Protein AF-A0A1V9XRR2-F1 (afdb_monomer_lite)

Radius of gyration: 20.04 Å; chains: 1; bounding box: 55×44×59 Å

Secondary structure (DSSP, 8-state):
--HHHHHHHHHTT--TT--BTTTB-HHHHHHHS--TTHHHHHHHHHHTT--TT---B-TTS-B-SPPHHHHHHHH-BGGGTBPPPHHHHHHHHHTT---B-SB-THHHHHHHHHHHTT------STTTGGGGT--------HHHHHHHHHHHHTB-TTB-TTGGGGGTT-HHHHHHHHHH--TT--HHHHHH-SSS-HHHHHHHHHHHHSPPPHHHHHHHHHHHHH-SSTTHHHHHHHT-TTS-HHHHHHHHT--

pLDDT: mean 72.97, std 18.6, range [28.61, 92.62]

Organism: NCBI:txid418985

InterPro domains:
  IPR001496 SOCS box domain [PF07525] (210-252)
  IPR001496 SOCS box domain [PS50225] (199-255)
  IPR001496 SOCS box domain [SM00969] (211-254)
  IPR002110 Ankyrin repeat [PF00023] (25-55)
  IPR002110 Ankyrin repeat [PS50088] (25-57)
  IPR036036 SOCS box-like domain superfamily [SSF158235] (207-253)
  IPR036770 Ankyrin repeat-containing domain superfamily [G3DSA:1.25.40.20] (1-124)
  IPR036770 Ankyrin repeat-containing domain superfamily [SSF48403] (2-100)

Sequence (255 aa):
ANIELIRLLLDWGAEINTGSPIVGSPLHIALSEHADNSKEIVQLLLDNGADPNFITYTDDQKPFLKPPIGEYFLSTDSFRGHVPREDIIRLLLKFGAKIVMTLQFTDLLSEAISEKTLWTNASSVDTWMCFKDSAWSGTHTLQTKLISFDLCRTQDRLGILKTIQNVQEYPEIISLVLECCDHNWSPNVVRRSTVLMPHVREVLLARATSPQTLKHQCRMRIRQLLAGDAHELIRNVDKVDALPNYLRQYLLYEV

Foldseek 3Di:
DDPVVVVVCVVVPNDQQDDDLVQGGPLLVLLLVLDPCSLVSNLVSLVSPRFQQRFDADPVRARRDARSVLSSLQSQAVVVVRADDPSSVLSSVLQPHAQEAFDEPVVVVVVVVVVVVVVVPDPDPCVVVCVVPDDDDDDDDPPVVVVVVVNVQRYDNNHNNLSCLRVQVPVVVLVVSLLRYDLPHDLVRLVPDPSHDPVSSVVVNVSNPDDDDPLSVCLNVVSVVQPPDGNSNLVSLVVPPVDDPVVSCVSSVVD

Structure (mmCIF, N/CA/C/O backbone):
data_AF-A0A1V9XRR2-F1
#
_entry.id   AF-A0A1V9XRR2-F1
#
loop_
_atom_site.group_PDB
_atom_site.id
_atom_site.type_symbol
_atom_site.label_atom_id
_atom_site.label_alt_id
_atom_site.label_comp_id
_atom_site.label_asym_id
_atom_site.label_entity_id
_atom_site.label_seq_id
_atom_site.pdbx_PDB_ins_code
_atom_site.Cartn_x
_atom_site.Cartn_y
_atom_site.Cartn_z
_atom_site.occupancy
_atom_site.B_iso_or_equiv
_atom_site.auth_seq_id
_atom_site.auth_comp_id
_atom_site.auth_asym_id
_atom_site.auth_atom_id
_atom_site.pdbx_PDB_model_num
ATOM 1 N N . ALA A 1 1 ? 12.039 5.239 -16.930 1.00 69.44 1 ALA A N 1
ATOM 2 C CA . ALA A 1 1 ? 11.382 4.060 -17.546 1.00 69.44 1 ALA A CA 1
ATOM 3 C C . ALA A 1 1 ? 10.506 4.384 -18.778 1.00 69.44 1 ALA A C 1
ATOM 5 O O . ALA A 1 1 ? 9.968 5.483 -18.872 1.00 69.44 1 ALA A O 1
ATOM 6 N N . ASN A 1 2 ? 10.363 3.439 -19.726 1.00 83.31 2 ASN A N 1
ATOM 7 C CA . ASN A 1 2 ? 9.563 3.574 -20.962 1.00 83.31 2 ASN A CA 1
ATOM 8 C C . ASN A 1 2 ? 8.206 2.852 -20.822 1.00 83.31 2 ASN A C 1
ATOM 10 O O . ASN A 1 2 ? 8.165 1.627 -20.747 1.00 83.31 2 ASN A O 1
ATOM 14 N N . ILE A 1 3 ? 7.110 3.613 -20.807 1.00 86.69 3 ILE A N 1
ATOM 15 C CA . ILE A 1 3 ? 5.746 3.094 -20.611 1.00 86.69 3 ILE A CA 1
ATOM 16 C C . ILE A 1 3 ? 5.292 2.221 -21.784 1.00 86.69 3 ILE A C 1
ATOM 18 O O . ILE A 1 3 ? 4.666 1.188 -21.562 1.00 86.69 3 ILE A O 1
ATOM 22 N N . GLU A 1 4 ? 5.612 2.601 -23.022 1.00 88.88 4 GLU A N 1
ATOM 23 C CA . GLU A 1 4 ? 5.186 1.860 -24.216 1.00 88.88 4 GLU A CA 1
ATOM 24 C C . GLU A 1 4 ? 5.798 0.460 -24.250 1.00 88.88 4 GLU A C 1
ATOM 26 O O . GLU A 1 4 ? 5.118 -0.508 -24.583 1.00 88.88 4 GLU A O 1
ATOM 31 N N . LEU A 1 5 ? 7.057 0.336 -23.823 1.00 89.19 5 LEU A N 1
ATOM 32 C CA . LEU A 1 5 ? 7.713 -0.963 -23.702 1.00 89.19 5 LEU A CA 1
ATOM 33 C C . LEU A 1 5 ? 7.035 -1.840 -22.640 1.00 89.19 5 LEU A C 1
AT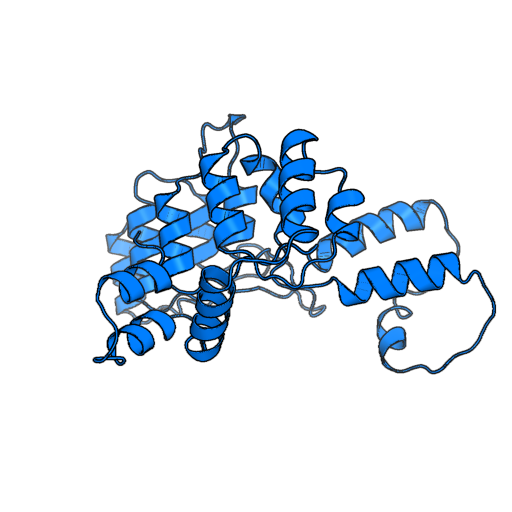OM 35 O O . LEU A 1 5 ? 6.850 -3.032 -22.864 1.00 89.19 5 LEU A O 1
ATOM 39 N N . ILE A 1 6 ? 6.641 -1.258 -21.503 1.00 88.12 6 ILE A N 1
ATOM 40 C CA . ILE A 1 6 ? 5.934 -1.993 -20.445 1.00 88.12 6 ILE A CA 1
ATOM 41 C C . ILE A 1 6 ? 4.560 -2.456 -20.948 1.00 88.12 6 ILE A C 1
ATOM 43 O O . ILE A 1 6 ? 4.213 -3.615 -20.745 1.00 88.12 6 ILE A O 1
ATOM 47 N N . ARG A 1 7 ? 3.809 -1.595 -21.656 1.00 90.00 7 ARG A N 1
ATOM 48 C CA . ARG A 1 7 ? 2.534 -1.974 -22.298 1.00 90.00 7 ARG A CA 1
ATOM 49 C C . ARG A 1 7 ? 2.724 -3.155 -23.237 1.00 90.00 7 ARG A C 1
ATOM 51 O O . ARG A 1 7 ? 2.035 -4.154 -23.090 1.00 90.00 7 ARG A O 1
ATOM 58 N N . LEU A 1 8 ? 3.715 -3.071 -24.124 1.00 92.62 8 LEU A N 1
ATOM 59 C CA . LEU A 1 8 ? 4.013 -4.138 -25.070 1.00 92.62 8 LEU A CA 1
ATOM 60 C C . LEU A 1 8 ? 4.319 -5.460 -24.351 1.00 92.62 8 LEU A C 1
ATOM 62 O O . LEU A 1 8 ? 3.792 -6.495 -24.730 1.00 92.62 8 LEU A O 1
ATOM 66 N N . LEU A 1 9 ? 5.137 -5.448 -23.297 1.00 89.56 9 LEU A N 1
ATOM 67 C CA . LEU A 1 9 ? 5.457 -6.671 -22.554 1.00 89.56 9 LEU A CA 1
ATOM 68 C C . LEU A 1 9 ? 4.217 -7.299 -21.901 1.00 89.56 9 LEU A C 1
ATOM 70 O O . LEU A 1 9 ? 4.064 -8.520 -21.936 1.00 89.56 9 LEU A O 1
ATOM 74 N N . LEU A 1 10 ? 3.324 -6.482 -21.340 1.00 89.75 10 LEU A N 1
ATOM 75 C CA . LEU A 1 10 ? 2.080 -6.967 -20.739 1.00 89.75 10 LEU A CA 1
ATOM 76 C C . LEU A 1 10 ? 1.098 -7.497 -21.788 1.00 89.75 10 LEU A C 1
ATOM 78 O O . LEU A 1 10 ? 0.508 -8.552 -21.572 1.00 89.75 10 LEU A O 1
ATOM 82 N N . ASP A 1 11 ? 0.989 -6.838 -22.944 1.00 90.94 11 ASP A N 1
ATOM 83 C CA . ASP A 1 11 ? 0.161 -7.300 -24.066 1.00 90.94 11 ASP A CA 1
ATOM 84 C C . ASP A 1 11 ? 0.625 -8.670 -24.591 1.00 90.94 11 ASP A C 1
ATOM 86 O O . ASP A 1 11 ? -0.183 -9.485 -25.036 1.00 90.94 11 ASP A O 1
ATOM 90 N N . TRP A 1 12 ? 1.928 -8.953 -24.496 1.00 90.62 12 TRP A N 1
ATOM 91 C CA . TRP A 1 12 ? 2.524 -10.247 -24.842 1.00 90.62 12 TRP A CA 1
ATOM 92 C C . TRP A 1 12 ? 2.425 -11.304 -23.728 1.00 90.62 12 TRP A C 1
ATOM 94 O O . TRP A 1 12 ? 2.934 -12.413 -23.892 1.00 90.62 12 TRP A O 1
ATOM 104 N N . GLY A 1 13 ? 1.752 -10.998 -22.615 1.00 86.31 13 GLY A N 1
ATOM 105 C CA . GLY A 1 13 ? 1.493 -11.946 -21.532 1.00 86.31 13 GLY A CA 1
ATOM 106 C C . GLY A 1 13 ? 2.623 -12.075 -20.511 1.00 86.31 13 GLY A C 1
ATOM 107 O O . GLY A 1 13 ? 2.741 -13.121 -19.874 1.00 86.31 13 GLY A O 1
ATOM 108 N N . ALA A 1 14 ? 3.464 -11.049 -20.343 1.00 88.06 14 ALA A N 1
ATOM 109 C CA . ALA A 1 14 ? 4.454 -11.038 -19.268 1.00 88.06 14 ALA A CA 1
ATOM 110 C C . ALA A 1 14 ? 3.784 -11.183 -17.888 1.00 88.06 14 ALA A C 1
ATOM 112 O O . ALA A 1 14 ? 2.855 -10.449 -17.544 1.00 88.06 14 ALA A O 1
ATOM 113 N N . GLU A 1 15 ? 4.277 -12.117 -17.074 1.00 86.12 15 GLU A N 1
ATOM 114 C CA . GLU A 1 15 ? 3.717 -12.382 -15.750 1.00 86.12 15 GLU A CA 1
ATOM 115 C C . GLU A 1 15 ? 4.036 -11.247 -14.764 1.00 86.12 15 GLU A C 1
ATOM 117 O O . GLU A 1 15 ? 5.177 -11.054 -14.343 1.00 86.12 15 GLU A O 1
ATOM 122 N N . ILE A 1 16 ? 3.006 -10.508 -14.353 1.00 87.00 16 ILE A N 1
ATOM 123 C CA . ILE A 1 16 ? 3.166 -9.257 -13.600 1.00 87.00 16 ILE A CA 1
ATOM 124 C C . ILE A 1 16 ? 3.580 -9.434 -12.132 1.00 87.00 16 ILE A C 1
ATOM 126 O O . ILE A 1 16 ? 4.214 -8.557 -11.546 1.00 87.00 16 ILE A O 1
ATOM 130 N N . ASN A 1 17 ? 3.249 -10.588 -11.552 1.00 84.88 17 ASN A N 1
ATOM 131 C CA . ASN A 1 17 ? 3.567 -10.953 -10.170 1.00 84.88 17 ASN A CA 1
ATOM 132 C C . ASN A 1 17 ? 4.785 -11.883 -10.084 1.00 84.88 17 ASN A C 1
ATOM 134 O O 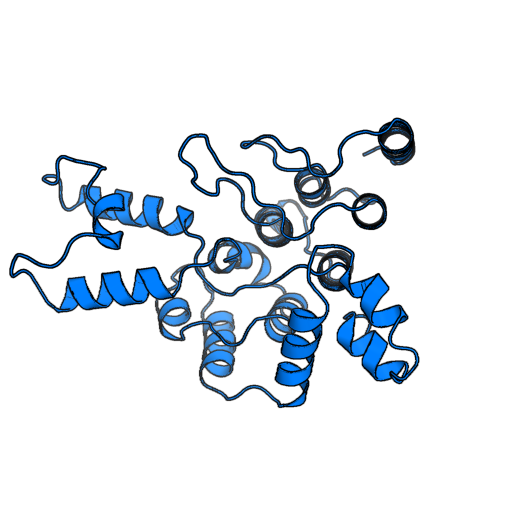. ASN A 1 17 ? 4.947 -12.608 -9.106 1.00 84.88 17 ASN A O 1
ATOM 138 N N . THR A 1 18 ? 5.648 -11.878 -11.101 1.00 81.56 18 THR A N 1
ATOM 139 C CA . THR A 1 18 ? 6.942 -12.562 -11.021 1.00 81.56 18 THR A CA 1
ATOM 140 C C . THR A 1 18 ? 7.977 -11.647 -10.407 1.00 81.56 18 THR A C 1
ATOM 142 O O . THR A 1 18 ? 7.995 -10.449 -10.664 1.00 81.56 18 THR A O 1
ATOM 145 N N . GLY A 1 19 ? 8.849 -12.189 -9.566 1.00 75.56 19 GLY A N 1
ATOM 146 C CA . GLY A 1 19 ? 9.883 -11.394 -8.928 1.00 75.56 19 GLY A CA 1
ATOM 147 C C . GLY A 1 19 ? 11.043 -12.248 -8.467 1.00 75.56 19 GLY A C 1
ATOM 148 O O . GLY A 1 19 ? 10.859 -13.377 -8.015 1.00 75.56 19 GLY A O 1
ATOM 149 N N . SER A 1 20 ? 12.247 -11.698 -8.581 1.00 74.50 20 SER A N 1
ATOM 150 C CA . SER A 1 20 ? 13.436 -12.309 -7.991 1.00 74.50 20 SER A CA 1
ATOM 151 C C . SER A 1 20 ? 13.454 -12.021 -6.489 1.00 74.50 20 SER A C 1
ATOM 153 O O . SER A 1 20 ? 13.052 -10.925 -6.089 1.00 74.50 20 SER A O 1
ATOM 155 N N . PRO A 1 21 ? 13.970 -12.929 -5.643 1.00 68.19 21 PRO A N 1
ATOM 156 C CA . PRO A 1 21 ? 14.164 -12.644 -4.224 1.00 68.19 21 PRO A CA 1
ATOM 157 C C . PRO A 1 21 ? 14.982 -11.367 -3.986 1.00 68.19 21 PRO A C 1
ATOM 159 O O . PRO A 1 21 ? 14.737 -10.690 -2.999 1.00 68.19 21 PRO A O 1
ATOM 162 N N . ILE A 1 22 ? 15.893 -11.001 -4.897 1.00 68.44 22 ILE A N 1
ATOM 163 C CA . ILE A 1 22 ? 16.779 -9.835 -4.741 1.00 68.44 22 ILE A CA 1
ATOM 164 C C . ILE A 1 22 ? 16.130 -8.535 -5.235 1.00 68.44 22 ILE A C 1
ATOM 166 O O . ILE A 1 22 ? 16.314 -7.489 -4.625 1.00 68.44 22 ILE A O 1
ATOM 170 N N . VAL A 1 23 ? 15.409 -8.591 -6.356 1.00 74.19 23 VAL A N 1
ATOM 171 C CA . VAL A 1 23 ? 14.914 -7.391 -7.061 1.00 74.19 23 VAL A CA 1
ATOM 172 C C . VAL A 1 23 ? 13.443 -7.097 -6.735 1.00 74.19 23 VAL A C 1
ATOM 174 O O . VAL A 1 23 ? 12.999 -5.957 -6.831 1.00 74.19 23 VAL A O 1
ATOM 177 N N . GLY A 1 24 ? 12.683 -8.112 -6.323 1.00 81.75 24 GLY A N 1
ATOM 178 C CA . GLY A 1 24 ? 11.241 -8.012 -6.129 1.00 81.75 24 GLY A CA 1
ATOM 179 C C . GLY A 1 24 ? 10.451 -8.176 -7.421 1.00 81.75 24 GLY A C 1
ATOM 180 O O . GLY A 1 24 ? 10.985 -8.588 -8.453 1.00 81.75 24 GLY A O 1
ATOM 181 N N . SER A 1 25 ? 9.152 -7.891 -7.337 1.00 87.81 25 SER A N 1
ATOM 182 C CA . SER A 1 25 ? 8.252 -7.839 -8.496 1.00 87.81 25 SER A CA 1
ATOM 183 C C . SER A 1 25 ? 8.439 -6.549 -9.309 1.00 87.81 25 SER A C 1
ATOM 185 O O . SER A 1 25 ? 8.986 -5.578 -8.779 1.00 87.81 25 SER A O 1
ATOM 187 N N . PRO A 1 26 ? 7.932 -6.471 -10.556 1.00 88.31 26 PRO A N 1
ATOM 188 C CA . PRO A 1 26 ? 7.880 -5.235 -11.338 1.00 88.31 26 PRO A CA 1
ATOM 189 C C . PRO A 1 26 ? 7.381 -4.020 -10.548 1.00 88.31 26 PRO A C 1
ATOM 191 O O . PRO A 1 26 ? 7.891 -2.914 -10.724 1.00 88.31 26 PRO A O 1
ATOM 194 N N . LEU A 1 27 ? 6.430 -4.232 -9.629 1.00 89.62 27 LEU A N 1
ATOM 195 C CA . LEU A 1 27 ? 5.901 -3.182 -8.762 1.00 89.62 27 LEU A CA 1
ATOM 196 C C . LEU A 1 27 ? 6.947 -2.638 -7.774 1.00 89.62 27 LEU A C 1
ATOM 198 O O . LEU A 1 27 ? 6.987 -1.432 -7.549 1.00 89.62 27 LEU A O 1
ATOM 202 N N . HIS A 1 28 ? 7.822 -3.486 -7.223 1.00 88.38 28 HIS A N 1
ATOM 203 C CA . HIS A 1 28 ? 8.917 -3.043 -6.349 1.00 88.38 28 HIS A CA 1
ATOM 204 C C . HIS A 1 28 ? 9.896 -2.143 -7.108 1.00 88.38 28 HIS A C 1
ATOM 206 O O . HIS A 1 28 ? 10.246 -1.062 -6.634 1.00 88.38 28 HIS A O 1
ATOM 212 N N . ILE A 1 29 ? 10.275 -2.550 -8.323 1.00 87.12 29 ILE A N 1
ATOM 213 C CA . ILE A 1 29 ? 11.203 -1.791 -9.170 1.00 87.12 29 ILE A CA 1
ATOM 214 C C . ILE A 1 29 ? 10.612 -0.418 -9.498 1.00 87.12 29 ILE A C 1
ATOM 216 O O . ILE A 1 29 ? 11.269 0.600 -9.275 1.00 87.12 29 ILE A O 1
ATOM 220 N N . ALA A 1 30 ? 9.353 -0.383 -9.948 1.00 88.25 30 ALA A N 1
ATOM 221 C CA . ALA A 1 30 ? 8.665 0.854 -10.312 1.00 88.25 30 ALA A CA 1
ATOM 222 C C . ALA A 1 30 ? 8.570 1.855 -9.147 1.00 88.25 30 ALA A C 1
ATOM 224 O O . ALA A 1 30 ? 8.645 3.065 -9.369 1.00 88.25 30 ALA A O 1
ATOM 225 N N . LEU A 1 31 ? 8.429 1.360 -7.914 1.00 88.56 31 LEU A N 1
ATOM 226 C CA . LEU A 1 31 ? 8.409 2.188 -6.707 1.00 88.56 31 LEU A CA 1
ATOM 227 C C . LEU A 1 31 ? 9.807 2.685 -6.304 1.00 88.56 31 LEU A C 1
ATOM 229 O O . LEU A 1 31 ? 9.921 3.799 -5.803 1.00 88.56 31 LEU A O 1
ATOM 233 N N . SER A 1 32 ? 10.859 1.902 -6.556 1.00 84.19 32 SER A N 1
ATOM 234 C CA . SER A 1 32 ? 12.242 2.245 -6.186 1.00 84.19 32 SER A CA 1
ATOM 235 C C . SER A 1 32 ? 12.937 3.241 -7.131 1.00 84.19 32 SER A C 1
ATOM 237 O O . SER A 1 32 ? 13.824 3.972 -6.698 1.00 84.19 32 SER A O 1
ATOM 239 N N . GLU A 1 33 ? 12.552 3.296 -8.414 1.00 80.00 33 GLU A N 1
ATOM 240 C CA . GLU A 1 33 ? 13.236 4.112 -9.441 1.00 80.00 33 GLU A CA 1
ATOM 241 C C . GLU A 1 33 ? 12.966 5.625 -9.282 1.00 80.00 33 GLU A C 1
ATOM 243 O O . GLU A 1 33 ? 13.710 6.442 -9.819 1.00 80.00 33 GLU A O 1
ATOM 248 N N . HIS A 1 34 ? 11.906 6.019 -8.559 1.00 76.06 34 HIS A N 1
ATOM 249 C CA . HIS A 1 34 ? 11.486 7.419 -8.335 1.00 76.06 34 HIS A CA 1
ATOM 250 C C . HIS A 1 34 ? 11.388 8.298 -9.598 1.00 76.06 34 HIS A C 1
ATOM 252 O O . HIS A 1 34 ? 11.419 9.523 -9.507 1.00 76.06 34 HIS A O 1
ATOM 258 N N . ALA A 1 35 ? 11.194 7.700 -10.777 1.00 79.50 35 ALA A N 1
ATOM 259 C CA . ALA A 1 35 ? 11.080 8.425 -12.043 1.00 79.50 35 ALA A CA 1
ATOM 260 C C . ALA A 1 35 ? 9.868 9.381 -12.077 1.00 79.50 35 ALA A C 1
ATOM 262 O O . ALA A 1 35 ? 8.856 9.160 -11.395 1.00 79.50 35 ALA A O 1
ATOM 263 N N . ASP A 1 36 ? 9.927 10.418 -12.920 1.00 78.50 36 ASP A N 1
ATOM 264 C CA . ASP A 1 36 ? 8.832 11.387 -13.098 1.00 78.50 36 ASP A CA 1
ATOM 265 C C . ASP A 1 36 ? 7.515 10.686 -13.465 1.00 78.50 36 ASP A C 1
ATOM 267 O O . ASP A 1 36 ? 6.465 10.952 -12.876 1.00 78.50 36 ASP A O 1
ATOM 271 N N . ASN A 1 37 ? 7.601 9.685 -14.345 1.00 83.81 37 ASN A N 1
ATOM 272 C CA . ASN A 1 37 ? 6.479 8.875 -14.812 1.00 83.81 37 ASN A CA 1
ATOM 273 C C . ASN A 1 37 ? 6.164 7.639 -13.946 1.00 83.81 37 ASN A C 1
ATOM 275 O O . ASN A 1 37 ? 5.348 6.808 -14.345 1.00 83.81 37 ASN A O 1
ATOM 279 N N . SER A 1 38 ? 6.758 7.509 -12.754 1.00 85.31 38 SER A N 1
ATOM 280 C CA . SER A 1 38 ? 6.522 6.356 -11.866 1.00 85.31 38 SER A CA 1
ATOM 281 C C . SER A 1 38 ? 5.046 6.163 -11.517 1.00 85.31 38 SER A C 1
ATOM 283 O O . SER A 1 38 ? 4.579 5.032 -11.507 1.00 85.31 38 SER A O 1
ATOM 285 N N . LYS A 1 39 ? 4.277 7.242 -11.312 1.00 89.44 39 LYS A N 1
ATOM 286 C CA . LYS A 1 39 ? 2.830 7.157 -11.045 1.00 89.44 39 LYS A CA 1
ATOM 287 C C . LYS A 1 39 ? 2.085 6.433 -12.167 1.00 89.44 39 LYS A C 1
ATOM 289 O O . LYS A 1 39 ? 1.261 5.571 -11.887 1.00 89.44 39 LYS A O 1
ATOM 294 N N . GLU A 1 40 ? 2.376 6.774 -13.420 1.00 90.56 40 GLU A N 1
ATOM 295 C CA . GLU A 1 40 ? 1.720 6.166 -14.581 1.00 90.56 40 GLU A CA 1
ATOM 296 C C . GLU A 1 40 ? 2.129 4.700 -14.750 1.00 90.56 40 GLU A C 1
ATOM 298 O O . GLU A 1 40 ? 1.293 3.852 -15.048 1.00 90.56 40 GLU A O 1
ATOM 303 N N . ILE A 1 41 ? 3.396 4.382 -14.482 1.00 91.12 41 ILE A N 1
ATOM 304 C CA . ILE A 1 41 ? 3.898 3.006 -14.519 1.00 91.12 41 ILE A CA 1
ATOM 305 C C . ILE A 1 41 ? 3.253 2.159 -13.420 1.00 91.12 41 ILE A C 1
ATOM 307 O O . ILE A 1 41 ? 2.770 1.066 -13.695 1.00 91.12 41 ILE A O 1
ATOM 311 N N . VAL A 1 42 ? 3.208 2.664 -12.185 1.00 91.81 42 VAL A N 1
ATOM 312 C CA . VAL A 1 42 ? 2.573 1.983 -11.050 1.00 91.81 42 VAL A CA 1
ATOM 313 C C . VAL A 1 42 ? 1.083 1.787 -11.319 1.00 91.81 42 VAL A C 1
ATOM 315 O O . VAL A 1 42 ? 0.582 0.687 -11.121 1.00 91.81 42 VAL A O 1
ATOM 318 N N . GLN A 1 43 ? 0.388 2.807 -11.833 1.00 91.56 43 GLN A N 1
ATOM 319 C CA . GLN A 1 43 ? -1.014 2.700 -12.244 1.00 91.56 43 GLN A CA 1
ATOM 320 C C . GLN A 1 43 ? -1.212 1.583 -13.265 1.00 91.56 43 GLN A C 1
ATOM 322 O O . GLN A 1 43 ? -2.048 0.713 -13.064 1.00 91.56 43 GLN A O 1
ATOM 327 N N . LEU A 1 44 ? -0.406 1.573 -14.323 1.00 91.12 44 LEU A N 1
ATOM 328 C CA . LEU A 1 44 ? -0.482 0.578 -15.380 1.00 91.12 44 LEU A CA 1
ATOM 329 C C . LEU A 1 44 ? -0.232 -0.837 -14.851 1.00 91.12 44 LEU A C 1
ATOM 331 O O . LEU A 1 44 ? -0.952 -1.763 -15.226 1.00 91.12 44 LEU A O 1
ATOM 335 N N . LEU A 1 45 ? 0.757 -1.015 -13.972 1.00 90.69 45 LEU A N 1
ATOM 336 C CA . LEU A 1 45 ? 1.029 -2.313 -13.362 1.00 90.69 45 LEU A CA 1
ATOM 337 C C . LEU A 1 45 ? -0.146 -2.765 -12.484 1.00 90.69 45 LEU A C 1
ATOM 339 O O . LEU A 1 45 ? -0.599 -3.905 -12.579 1.00 90.69 45 LEU A O 1
ATOM 343 N N . LEU A 1 46 ? -0.686 -1.862 -11.667 1.00 90.38 46 LEU A N 1
ATOM 344 C CA . LEU A 1 46 ? -1.831 -2.157 -10.813 1.00 90.38 46 LEU A CA 1
ATOM 345 C C . LEU A 1 46 ? -3.102 -2.443 -11.634 1.00 90.38 46 LEU A C 1
ATOM 347 O O . LEU A 1 46 ? -3.859 -3.347 -11.299 1.00 90.38 46 LEU A O 1
ATOM 351 N N . ASP A 1 47 ? -3.333 -1.757 -12.749 1.00 88.81 47 ASP A N 1
ATOM 352 C CA . ASP A 1 47 ? -4.479 -2.035 -13.626 1.00 88.81 47 ASP A CA 1
ATOM 353 C C . ASP A 1 47 ? -4.409 -3.438 -14.250 1.00 88.81 47 ASP A C 1
ATOM 355 O O . ASP A 1 47 ? -5.442 -4.074 -14.472 1.00 88.81 47 ASP A O 1
ATOM 359 N N . ASN A 1 48 ? -3.195 -3.950 -14.474 1.00 88.25 48 ASN A N 1
ATOM 360 C CA . ASN A 1 48 ? -2.938 -5.272 -15.049 1.00 88.25 48 ASN A CA 1
ATOM 361 C C . ASN A 1 48 ? -2.811 -6.402 -14.007 1.00 88.25 48 ASN A C 1
ATOM 363 O O . ASN A 1 48 ? -2.484 -7.529 -14.370 1.00 88.25 48 ASN A O 1
ATOM 367 N N . GLY A 1 49 ? -3.096 -6.142 -12.727 1.00 86.50 49 GLY A N 1
ATOM 368 C CA . GLY A 1 49 ? -3.148 -7.193 -11.704 1.00 86.50 49 GLY A CA 1
ATOM 369 C C . GLY A 1 49 ? -1.885 -7.365 -10.849 1.00 86.50 49 GLY A C 1
ATOM 370 O O . GLY A 1 49 ? -1.691 -8.440 -10.275 1.00 86.50 49 GLY A O 1
ATOM 371 N N . ALA A 1 50 ? -1.019 -6.347 -10.767 1.00 88.44 50 ALA A N 1
ATOM 372 C CA . ALA A 1 50 ? 0.142 -6.354 -9.874 1.00 88.44 50 ALA A CA 1
ATOM 373 C C . ALA A 1 50 ? -0.237 -6.306 -8.380 1.00 88.44 50 ALA A C 1
ATOM 375 O O . ALA A 1 50 ? -0.700 -5.278 -7.889 1.00 88.44 50 ALA A O 1
ATOM 376 N N . ASP A 1 51 ? 0.050 -7.364 -7.622 1.00 86.69 51 ASP A N 1
ATOM 377 C CA . ASP A 1 51 ? -0.303 -7.452 -6.204 1.00 86.69 51 ASP A CA 1
ATOM 378 C C . ASP A 1 51 ? 0.462 -6.405 -5.355 1.00 86.69 51 ASP A C 1
ATOM 380 O O . ASP A 1 51 ? 1.691 -6.479 -5.226 1.00 86.69 51 ASP A O 1
ATOM 384 N N . PRO A 1 52 ? -0.233 -5.434 -4.720 1.00 88.00 52 PRO A N 1
ATOM 385 C CA . PRO A 1 52 ? 0.391 -4.412 -3.886 1.00 88.00 52 PRO A CA 1
ATOM 386 C C . PRO A 1 52 ? 0.885 -4.942 -2.534 1.00 88.00 52 PRO A C 1
ATOM 388 O O . PRO A 1 52 ? 1.560 -4.214 -1.808 1.00 88.00 52 PRO A O 1
ATOM 391 N N . ASN A 1 53 ? 0.552 -6.186 -2.182 1.00 86.19 53 ASN A N 1
ATOM 392 C CA . ASN A 1 53 ? 1.018 -6.881 -0.987 1.00 86.19 53 ASN A CA 1
ATOM 393 C C . ASN A 1 53 ? 1.992 -8.018 -1.325 1.00 86.19 53 ASN A C 1
ATOM 395 O O . ASN A 1 53 ? 2.227 -8.872 -0.471 1.00 86.19 53 ASN A O 1
ATOM 399 N N . PHE A 1 54 ? 2.548 -8.046 -2.541 1.00 83.50 54 PHE A N 1
ATOM 400 C CA . PHE A 1 54 ? 3.450 -9.108 -2.971 1.00 83.50 54 PHE A CA 1
ATOM 401 C C . PHE A 1 54 ? 4.690 -9.198 -2.074 1.00 83.50 54 PHE A C 1
ATOM 403 O O . PHE A 1 54 ? 5.348 -8.195 -1.812 1.00 83.50 54 PHE A O 1
ATOM 410 N N . ILE A 1 55 ? 5.044 -10.405 -1.631 1.00 76.19 55 ILE A N 1
ATOM 411 C CA . ILE A 1 55 ? 6.234 -10.651 -0.807 1.00 76.19 55 ILE A CA 1
ATOM 412 C C . ILE A 1 55 ? 7.034 -11.777 -1.446 1.00 76.19 55 ILE A C 1
ATOM 414 O O . ILE A 1 55 ? 6.490 -12.850 -1.713 1.00 76.19 55 ILE A O 1
ATOM 418 N N . THR A 1 56 ? 8.330 -11.554 -1.654 1.00 70.56 56 THR A N 1
ATOM 419 C CA . THR A 1 56 ? 9.251 -12.598 -2.108 1.00 70.56 56 THR A CA 1
ATOM 420 C C . THR A 1 56 ? 9.843 -13.350 -0.924 1.00 70.56 56 THR A C 1
ATOM 422 O O . THR A 1 56 ? 10.119 -12.778 0.134 1.00 70.56 56 THR A O 1
ATOM 425 N N . TYR A 1 57 ? 10.070 -14.647 -1.108 1.00 68.62 57 TYR A N 1
ATOM 426 C CA . TYR A 1 57 ? 10.712 -15.505 -0.117 1.00 68.62 57 TYR A CA 1
ATOM 427 C C . TYR A 1 57 ? 12.068 -15.968 -0.647 1.00 68.62 57 TYR A C 1
ATOM 429 O O . TYR A 1 57 ? 12.221 -16.182 -1.850 1.00 68.62 57 TYR A O 1
ATOM 437 N N . THR A 1 58 ? 13.052 -16.125 0.236 1.00 64.12 58 THR A N 1
ATOM 438 C CA . THR A 1 58 ? 14.248 -16.912 -0.094 1.00 64.12 58 THR A CA 1
ATOM 439 C C . THR A 1 58 ? 13.941 -18.407 -0.048 1.00 64.12 58 THR A C 1
ATOM 441 O O . THR A 1 58 ? 12.907 -18.819 0.485 1.00 64.12 58 THR A O 1
ATOM 444 N N . ASP A 1 59 ? 14.883 -19.224 -0.526 1.00 62.91 59 ASP A N 1
ATOM 445 C CA . ASP A 1 59 ? 14.845 -20.690 -0.416 1.00 62.91 59 ASP A CA 1
ATOM 446 C C . ASP A 1 59 ? 14.591 -21.174 1.030 1.00 62.91 59 ASP A C 1
ATOM 448 O O . ASP A 1 59 ? 13.950 -22.200 1.248 1.00 62.91 59 ASP A O 1
ATOM 452 N N . ASP A 1 60 ? 14.984 -20.375 2.030 1.00 60.69 60 ASP A N 1
ATOM 453 C CA . ASP A 1 60 ? 14.736 -20.613 3.459 1.00 60.69 60 ASP A CA 1
ATOM 454 C C . ASP A 1 60 ? 13.291 -20.305 3.925 1.00 60.69 60 ASP A C 1
ATOM 456 O O . ASP A 1 60 ? 13.034 -20.281 5.131 1.00 60.69 60 ASP A O 1
ATOM 460 N N . GLN A 1 61 ? 12.346 -19.997 3.024 1.00 58.72 61 GLN A N 1
ATOM 461 C CA . GLN A 1 61 ? 10.968 -19.568 3.349 1.00 58.72 61 GLN A CA 1
ATOM 462 C C . GLN A 1 61 ? 10.892 -18.283 4.200 1.00 58.72 61 GLN A C 1
ATOM 464 O O . GLN A 1 61 ? 9.886 -18.001 4.860 1.00 58.72 61 GLN A O 1
ATOM 469 N N . LYS A 1 62 ? 11.953 -17.468 4.194 1.00 57.19 62 LYS A N 1
ATOM 470 C CA . LYS A 1 62 ? 11.998 -16.178 4.895 1.00 57.19 62 LYS A CA 1
ATOM 471 C C . LYS A 1 62 ? 11.556 -15.075 3.931 1.00 57.19 62 LYS A C 1
ATOM 473 O O . LYS A 1 62 ? 12.088 -15.034 2.823 1.00 57.19 62 LYS A O 1
ATOM 478 N N . PRO A 1 63 ? 10.620 -14.186 4.316 1.00 59.84 63 PRO A N 1
ATOM 479 C CA . PRO A 1 63 ? 10.243 -13.056 3.471 1.00 59.84 63 PRO A CA 1
ATOM 480 C C . PRO A 1 63 ? 11.457 -12.134 3.321 1.00 59.84 63 PRO A C 1
ATOM 482 O O . PRO A 1 63 ? 11.865 -11.526 4.302 1.00 59.84 63 PRO A O 1
ATOM 485 N N . PHE A 1 64 ? 12.083 -12.087 2.147 1.00 65.88 64 PHE A N 1
ATOM 486 C CA . PHE A 1 64 ? 13.346 -11.366 1.960 1.00 65.88 64 PHE A CA 1
ATOM 487 C C . PHE A 1 64 ? 13.103 -9.883 1.729 1.00 65.88 64 PHE A C 1
ATOM 489 O O . PHE A 1 64 ? 13.687 -9.040 2.408 1.00 65.88 64 PHE A O 1
ATOM 496 N N . LEU A 1 65 ? 12.208 -9.586 0.787 1.00 71.06 65 LEU A N 1
ATOM 497 C CA . LEU A 1 65 ? 11.855 -8.226 0.436 1.00 71.06 65 LEU A CA 1
ATOM 498 C C . LEU A 1 65 ? 10.654 -7.757 1.256 1.00 71.06 65 LEU A C 1
ATOM 500 O O . LEU A 1 65 ? 9.792 -8.541 1.668 1.00 71.06 65 LEU A O 1
ATOM 504 N N . LYS A 1 66 ? 10.631 -6.460 1.537 1.00 76.19 66 LYS A N 1
ATOM 505 C CA . LYS A 1 66 ? 9.511 -5.798 2.210 1.00 76.19 66 LYS A CA 1
ATOM 506 C C . LYS A 1 66 ? 8.336 -5.708 1.235 1.00 76.19 66 LYS A C 1
ATOM 508 O O . LYS A 1 66 ? 8.571 -5.777 0.034 1.00 76.19 66 LYS A O 1
ATOM 513 N N . PRO A 1 67 ? 7.084 -5.551 1.701 1.00 83.75 67 PRO A N 1
ATOM 514 C CA . PRO A 1 67 ? 5.981 -5.292 0.779 1.00 83.75 67 PRO A CA 1
ATOM 515 C C . PRO A 1 67 ? 6.269 -4.053 -0.086 1.00 83.75 67 PRO A C 1
ATOM 517 O O . PRO A 1 67 ? 6.981 -3.162 0.386 1.00 83.75 67 PRO A O 1
ATOM 520 N N . PRO A 1 68 ? 5.658 -3.919 -1.278 1.00 87.69 68 PRO A N 1
ATOM 521 C CA . PRO A 1 68 ? 5.905 -2.812 -2.201 1.00 87.69 68 PRO A CA 1
ATOM 522 C C . PRO A 1 68 ? 5.846 -1.434 -1.531 1.00 87.69 68 PRO A C 1
ATOM 524 O O . PRO A 1 68 ? 6.723 -0.599 -1.727 1.00 87.69 68 PRO A O 1
ATOM 527 N N . ILE A 1 69 ? 4.853 -1.214 -0.662 1.00 88.56 69 ILE A N 1
ATOM 528 C CA . ILE A 1 69 ? 4.716 0.035 0.102 1.00 88.56 69 ILE A CA 1
ATOM 529 C C . ILE A 1 69 ? 5.833 0.242 1.139 1.00 88.56 69 ILE A C 1
ATOM 531 O O . ILE A 1 69 ? 6.270 1.365 1.371 1.00 88.56 69 ILE A O 1
ATOM 535 N N . GLY A 1 70 ? 6.314 -0.838 1.757 1.00 86.06 70 GLY A N 1
ATOM 536 C CA . GLY A 1 70 ? 7.434 -0.800 2.691 1.00 86.06 70 GLY A CA 1
ATOM 537 C C . GLY A 1 70 ? 8.748 -0.497 1.977 1.00 86.06 70 GLY A C 1
ATOM 538 O O . GLY A 1 70 ? 9.520 0.327 2.459 1.00 86.06 70 GLY A O 1
ATOM 539 N N . GLU A 1 71 ? 8.969 -1.109 0.814 1.00 85.12 71 GLU A N 1
ATOM 540 C CA . GLU A 1 71 ? 10.129 -0.837 -0.040 1.00 85.12 71 GLU A CA 1
ATOM 541 C C . GLU A 1 71 ? 10.109 0.603 -0.561 1.00 85.12 71 GLU A C 1
ATOM 543 O O . GLU A 1 71 ? 11.124 1.294 -0.522 1.00 85.12 71 GLU A O 1
ATOM 548 N N . TYR A 1 72 ? 8.932 1.105 -0.947 1.00 88.75 72 TYR A N 1
ATOM 549 C CA . TYR A 1 72 ? 8.756 2.501 -1.332 1.00 88.75 72 TYR A CA 1
ATOM 550 C C . TYR A 1 72 ? 9.237 3.453 -0.229 1.00 88.75 72 TYR A C 1
ATOM 552 O O . TYR A 1 72 ? 10.078 4.309 -0.494 1.00 88.75 72 TYR A O 1
ATOM 560 N N . PHE A 1 73 ? 8.798 3.251 1.018 1.00 88.50 73 PHE A N 1
ATOM 561 C CA . PHE A 1 73 ? 9.245 4.058 2.160 1.00 88.50 73 PHE A CA 1
ATOM 562 C C . PHE A 1 73 ? 10.735 3.907 2.482 1.00 88.50 73 PHE A C 1
ATOM 564 O O . PHE A 1 73 ? 11.349 4.851 2.964 1.00 88.50 73 PHE A O 1
ATOM 571 N N . LEU A 1 74 ? 11.352 2.755 2.215 1.00 83.44 74 LEU A N 1
ATOM 572 C CA . LEU A 1 74 ? 12.804 2.621 2.367 1.00 83.44 74 LEU A CA 1
ATOM 573 C C . LEU A 1 74 ? 13.577 3.343 1.268 1.00 83.44 74 LEU A C 1
ATOM 575 O O . LEU A 1 74 ? 14.622 3.929 1.535 1.00 83.44 74 LEU A O 1
ATOM 579 N N . SER A 1 75 ? 13.073 3.297 0.038 1.00 84.06 75 SER A N 1
ATOM 580 C CA . SER A 1 75 ? 13.725 3.916 -1.114 1.00 84.06 75 SER A CA 1
ATOM 581 C C . SER A 1 75 ? 13.640 5.445 -1.102 1.00 84.06 75 SER A C 1
ATOM 583 O O . SER A 1 75 ? 14.434 6.102 -1.773 1.00 84.06 75 SER A O 1
ATOM 585 N N . THR A 1 76 ? 12.689 6.024 -0.358 1.00 83.69 76 THR A N 1
ATOM 586 C CA . THR A 1 76 ? 12.627 7.475 -0.165 1.00 83.69 76 THR A CA 1
ATOM 587 C C . THR A 1 76 ? 13.831 7.925 0.644 1.00 83.69 76 THR A C 1
ATOM 589 O O . THR A 1 76 ? 14.103 7.391 1.719 1.00 83.69 76 THR A O 1
ATOM 592 N N . ASP A 1 77 ? 14.549 8.899 0.105 1.00 78.81 77 ASP A N 1
ATOM 593 C CA . ASP A 1 77 ? 15.762 9.450 0.686 1.00 78.81 77 ASP A CA 1
ATOM 594 C C . ASP A 1 77 ? 15.781 10.951 0.392 1.00 78.81 77 ASP A C 1
ATOM 596 O O . ASP A 1 77 ? 15.991 11.379 -0.753 1.00 78.81 77 ASP A O 1
ATOM 600 N N . SER A 1 78 ? 15.564 11.750 1.442 1.00 71.31 78 SER A N 1
ATOM 601 C CA . SER A 1 78 ? 15.619 13.213 1.392 1.00 71.31 78 SER A CA 1
ATOM 602 C C . SER A 1 78 ? 16.948 13.705 0.808 1.00 71.31 78 SER A C 1
ATOM 604 O O . SER A 1 78 ? 16.982 14.732 0.133 1.00 71.31 78 SER A O 1
ATOM 606 N N . PHE A 1 79 ? 18.040 12.953 0.995 1.00 70.44 79 PHE A N 1
ATOM 607 C CA . PHE A 1 79 ? 19.375 13.316 0.520 1.00 70.44 79 PHE A CA 1
ATOM 608 C C . PHE A 1 79 ? 19.526 13.184 -1.001 1.00 70.44 79 PHE A C 1
ATOM 610 O O . PHE A 1 79 ? 20.281 13.932 -1.622 1.00 70.44 79 PHE A O 1
ATOM 617 N N . ARG A 1 80 ? 18.789 12.254 -1.620 1.00 72.62 80 ARG A N 1
ATOM 618 C CA . ARG A 1 80 ? 18.755 12.052 -3.080 1.00 72.62 80 ARG A CA 1
ATOM 619 C C . ARG A 1 80 ? 17.660 12.869 -3.770 1.00 72.62 80 ARG A C 1
ATOM 621 O O . ARG A 1 80 ? 17.525 12.797 -4.988 1.00 72.62 80 ARG A O 1
ATOM 628 N N . GLY A 1 81 ? 16.879 13.637 -3.005 1.00 77.12 81 GLY A N 1
ATOM 629 C CA . GLY A 1 81 ? 15.718 14.374 -3.506 1.00 77.12 81 GLY A CA 1
ATOM 630 C C . GLY A 1 81 ? 14.505 13.484 -3.797 1.00 77.12 81 GLY A C 1
ATOM 631 O O . GLY A 1 81 ? 13.582 13.911 -4.488 1.00 77.12 81 GLY A O 1
ATOM 632 N N . HIS A 1 82 ? 14.485 12.250 -3.285 1.00 82.50 82 HIS A N 1
ATOM 633 C CA . HIS A 1 82 ? 13.367 11.325 -3.456 1.00 82.50 82 HIS A CA 1
ATOM 634 C C . HIS A 1 82 ? 12.323 11.560 -2.366 1.00 82.50 82 HIS A C 1
ATOM 636 O O . HIS A 1 82 ? 12.364 10.952 -1.297 1.00 82.50 82 HIS A O 1
ATOM 642 N N . VAL A 1 83 ? 11.390 12.467 -2.648 1.00 82.81 83 VAL A N 1
ATOM 643 C CA . VAL A 1 83 ? 10.293 12.808 -1.738 1.00 82.81 83 VAL A CA 1
ATOM 644 C C . VAL A 1 83 ? 9.149 11.791 -1.888 1.00 82.81 83 VAL A C 1
ATOM 646 O O . VAL A 1 83 ? 8.732 11.518 -3.021 1.00 82.81 83 VAL A O 1
ATOM 649 N N . PRO A 1 84 ? 8.605 11.235 -0.786 1.00 86.06 84 PRO A N 1
ATOM 650 C CA . PRO A 1 84 ? 7.418 10.389 -0.839 1.00 86.06 84 PRO A CA 1
ATOM 651 C C . PRO A 1 84 ? 6.233 11.169 -1.414 1.00 86.06 84 PRO A C 1
ATOM 653 O O . PRO A 1 84 ? 5.872 12.239 -0.930 1.00 86.06 84 PRO A O 1
ATOM 656 N N . ARG A 1 85 ? 5.599 10.609 -2.443 1.00 88.75 85 ARG A N 1
ATOM 657 C CA . ARG A 1 85 ? 4.408 11.169 -3.082 1.00 88.75 85 ARG A CA 1
ATOM 658 C C . ARG A 1 85 ? 3.162 10.530 -2.492 1.00 88.75 85 ARG A C 1
ATOM 660 O O . ARG A 1 85 ? 2.965 9.321 -2.619 1.00 88.75 85 ARG A O 1
ATOM 667 N N . GLU A 1 86 ? 2.290 11.355 -1.923 1.00 89.19 86 GLU A N 1
ATOM 668 C CA . GLU A 1 86 ? 1.001 10.920 -1.378 1.00 89.19 86 GLU A CA 1
ATOM 669 C C . GLU A 1 86 ? 0.151 10.190 -2.429 1.00 89.19 86 GLU A C 1
ATOM 671 O O . GLU A 1 86 ? -0.401 9.125 -2.154 1.00 89.19 86 GLU A O 1
ATOM 676 N N . ASP A 1 87 ? 0.132 10.705 -3.661 1.00 90.06 87 ASP A N 1
ATOM 677 C CA . ASP A 1 87 ? -0.574 10.124 -4.806 1.00 90.06 87 ASP A CA 1
ATOM 678 C C . ASP A 1 87 ? -0.271 8.638 -5.025 1.00 90.06 87 ASP A C 1
ATOM 680 O O . ASP A 1 87 ? -1.178 7.852 -5.290 1.00 90.06 87 ASP A O 1
ATOM 684 N N . ILE A 1 88 ? 1.004 8.245 -4.930 1.00 90.56 88 ILE A N 1
ATOM 685 C CA . ILE A 1 88 ? 1.436 6.860 -5.158 1.00 90.56 88 ILE A CA 1
ATOM 686 C C . ILE A 1 88 ? 0.945 5.972 -4.014 1.00 90.56 88 ILE A C 1
ATOM 688 O O . ILE A 1 88 ? 0.477 4.858 -4.243 1.00 90.56 88 ILE A O 1
ATOM 692 N N . ILE A 1 89 ? 0.992 6.474 -2.781 1.00 91.06 89 ILE A N 1
ATOM 693 C CA . ILE A 1 89 ? 0.546 5.727 -1.605 1.00 91.06 89 ILE A CA 1
ATOM 694 C C . ILE A 1 89 ? -0.969 5.539 -1.644 1.00 91.06 89 ILE A C 1
ATOM 696 O O . ILE A 1 89 ? -1.448 4.419 -1.472 1.00 91.06 89 ILE A O 1
ATOM 700 N N . ARG A 1 90 ? -1.732 6.600 -1.936 1.00 91.44 90 ARG A N 1
ATOM 701 C CA . ARG A 1 90 ? -3.186 6.513 -2.141 1.00 91.44 90 ARG A CA 1
ATOM 702 C C . ARG A 1 90 ? -3.533 5.532 -3.244 1.00 91.44 90 ARG A C 1
ATOM 704 O O . ARG A 1 90 ? -4.484 4.768 -3.098 1.00 91.44 90 ARG A O 1
ATOM 711 N N . LEU A 1 91 ? -2.735 5.498 -4.306 1.00 91.44 91 LEU A N 1
ATOM 712 C CA . LEU A 1 91 ? -2.931 4.547 -5.382 1.00 91.44 91 LEU A CA 1
ATOM 713 C C . LEU A 1 91 ? -2.724 3.099 -4.924 1.00 91.44 91 LEU A C 1
ATOM 715 O O . LEU A 1 91 ? -3.605 2.265 -5.118 1.00 91.44 91 LEU A O 1
ATOM 719 N N . LEU A 1 92 ? -1.623 2.802 -4.234 1.00 90.06 92 LEU A N 1
ATOM 720 C CA . LEU A 1 92 ? -1.384 1.475 -3.657 1.00 90.06 92 LEU A CA 1
ATOM 721 C C . LEU A 1 92 ? -2.521 1.065 -2.702 1.00 90.06 92 LEU A C 1
ATOM 723 O O . LEU A 1 92 ? -3.036 -0.054 -2.770 1.00 90.06 92 LEU A O 1
ATOM 727 N N . LEU A 1 93 ? -2.974 1.986 -1.848 1.00 89.25 93 LEU A N 1
ATOM 728 C CA . LEU A 1 93 ? -4.082 1.768 -0.916 1.00 89.25 93 LEU A CA 1
ATOM 729 C C . LEU A 1 93 ? -5.410 1.508 -1.634 1.00 89.25 93 LEU A C 1
ATOM 731 O O . LEU A 1 93 ? -6.167 0.622 -1.221 1.00 89.25 93 LEU A O 1
ATOM 735 N N . LYS A 1 94 ? -5.693 2.228 -2.722 1.00 88.38 94 LYS A N 1
ATOM 736 C CA . LYS A 1 94 ? -6.875 2.017 -3.566 1.00 88.38 94 LYS A CA 1
ATOM 737 C C . LYS A 1 94 ? -6.931 0.583 -4.093 1.00 88.38 94 LYS A C 1
ATOM 739 O O . LYS A 1 94 ? -7.984 -0.047 -4.020 1.00 88.38 94 LYS A O 1
ATOM 744 N N . PHE A 1 95 ? -5.793 0.037 -4.520 1.00 87.12 95 PHE A N 1
ATOM 745 C CA . PHE A 1 95 ? -5.681 -1.337 -5.022 1.00 87.12 95 PHE A CA 1
ATOM 746 C C . PHE A 1 95 ? -5.609 -2.422 -3.939 1.00 87.12 95 PHE A C 1
ATOM 748 O O . PHE A 1 95 ? -5.620 -3.610 -4.260 1.00 87.12 95 PHE A O 1
ATOM 755 N N . GLY A 1 96 ? -5.612 -2.038 -2.660 1.00 85.62 96 GLY A N 1
ATOM 756 C CA . GLY A 1 96 ? -5.686 -2.984 -1.547 1.00 85.62 96 GLY A CA 1
ATOM 757 C C . GLY A 1 96 ? -4.377 -3.196 -0.794 1.00 85.62 96 GLY A C 1
ATOM 758 O O . GLY A 1 96 ? -4.285 -4.172 -0.048 1.00 85.62 96 GLY A O 1
ATOM 759 N N . ALA A 1 97 ? -3.387 -2.306 -0.935 1.00 87.81 97 ALA A N 1
ATOM 760 C CA . ALA A 1 97 ? -2.205 -2.330 -0.077 1.00 87.81 97 ALA A CA 1
ATOM 761 C C . ALA A 1 97 ? -2.617 -2.302 1.401 1.00 87.81 97 ALA A C 1
ATOM 763 O O . ALA A 1 97 ? -3.461 -1.501 1.822 1.00 87.81 97 ALA A O 1
ATOM 764 N N . LYS A 1 98 ? -2.031 -3.200 2.187 1.00 84.69 98 LYS A N 1
ATOM 765 C CA . LYS A 1 98 ? -2.248 -3.314 3.625 1.00 84.69 98 LYS A CA 1
ATOM 766 C C . LYS A 1 98 ? -1.065 -2.689 4.344 1.00 84.69 98 LYS A C 1
ATOM 768 O O . LYS A 1 98 ? 0.087 -3.025 4.092 1.00 84.69 98 LYS A O 1
ATOM 773 N N . ILE A 1 99 ? -1.376 -1.791 5.269 1.00 84.12 99 ILE A N 1
ATOM 774 C CA . ILE A 1 99 ? -0.390 -1.167 6.139 1.00 84.12 99 ILE A CA 1
ATOM 775 C C . ILE A 1 99 ? -0.481 -1.831 7.507 1.00 84.12 99 ILE A C 1
ATOM 777 O O . ILE A 1 99 ? -1.458 -1.642 8.239 1.00 84.12 99 ILE A O 1
ATOM 781 N N . VAL A 1 100 ? 0.549 -2.601 7.856 1.00 80.19 100 VAL A N 1
ATOM 782 C CA . VAL A 1 100 ? 0.644 -3.255 9.160 1.00 80.19 100 VAL A CA 1
ATOM 783 C C . VAL A 1 100 ? 1.800 -2.656 9.946 1.00 80.19 100 VAL A C 1
ATOM 785 O O . VAL A 1 100 ? 2.958 -2.699 9.538 1.00 80.19 100 VAL A O 1
ATOM 788 N N . MET A 1 101 ? 1.486 -2.085 11.105 1.00 70.88 101 MET A N 1
ATOM 789 C CA . MET A 1 101 ? 2.462 -1.402 11.956 1.00 70.88 101 MET A CA 1
ATOM 790 C C . MET A 1 101 ? 3.119 -2.355 12.952 1.00 70.88 101 MET A C 1
ATOM 792 O O . MET A 1 101 ? 3.088 -2.164 14.169 1.00 70.88 101 MET A O 1
ATOM 796 N N . THR A 1 102 ? 3.698 -3.415 12.414 1.00 68.56 102 THR A N 1
ATOM 797 C CA . THR A 1 102 ? 4.476 -4.410 13.145 1.00 68.56 102 THR A CA 1
ATOM 798 C C . THR A 1 102 ? 5.908 -4.430 12.622 1.00 68.56 102 THR A C 1
ATOM 800 O O . THR A 1 102 ? 6.226 -3.829 11.591 1.00 68.56 102 THR A O 1
ATOM 803 N N . LEU A 1 103 ? 6.800 -5.090 13.359 1.00 63.03 103 LEU A N 1
ATOM 804 C CA . LEU A 1 103 ? 8.126 -5.417 12.844 1.00 63.03 103 LEU A CA 1
ATOM 805 C C . LEU A 1 103 ? 7.994 -6.571 11.847 1.00 63.03 103 LEU A C 1
ATOM 807 O O . LEU A 1 103 ? 7.257 -7.529 12.103 1.00 63.03 103 LEU A O 1
ATOM 811 N N . GLN A 1 104 ? 8.718 -6.490 10.730 1.00 59.25 104 GLN A N 1
ATOM 812 C CA . GLN A 1 104 ? 8.808 -7.609 9.800 1.00 59.25 104 GLN A CA 1
ATOM 813 C C . GLN A 1 104 ? 9.626 -8.738 10.439 1.00 59.25 104 GLN A C 1
ATOM 815 O O . GLN A 1 104 ? 10.551 -8.500 11.215 1.00 59.25 104 GLN A O 1
ATOM 820 N N . PHE A 1 105 ? 9.311 -9.987 10.098 1.00 56.88 105 PHE A N 1
ATOM 821 C CA . PHE A 1 105 ? 9.990 -11.165 10.649 1.00 56.88 105 PHE A CA 1
ATOM 822 C C . PHE A 1 105 ? 11.526 -11.135 10.481 1.00 56.88 105 PHE A C 1
ATOM 824 O O . PHE A 1 105 ? 12.262 -11.565 11.367 1.00 56.88 105 PHE A O 1
ATOM 831 N N . THR A 1 106 ? 12.027 -10.601 9.366 1.00 53.72 106 THR A N 1
ATOM 832 C CA . THR A 1 106 ? 13.465 -10.521 9.049 1.00 53.72 106 THR A CA 1
ATOM 833 C C . THR A 1 106 ? 14.235 -9.514 9.888 1.00 53.72 106 THR A C 1
ATOM 835 O O . THR A 1 106 ? 15.404 -9.741 10.200 1.00 53.72 106 THR A O 1
ATOM 838 N N . ASP A 1 107 ? 13.570 -8.443 10.309 1.00 53.91 107 ASP A N 1
ATOM 839 C CA . ASP A 1 107 ? 14.158 -7.358 11.088 1.00 53.91 107 ASP A CA 1
ATOM 840 C C . ASP A 1 107 ? 14.578 -7.800 12.503 1.00 53.91 107 ASP A C 1
ATOM 842 O O . ASP A 1 107 ? 15.366 -7.107 13.146 1.00 53.91 107 ASP A O 1
ATOM 846 N N . LEU A 1 108 ? 14.065 -8.944 12.968 1.00 49.28 108 LEU A N 1
ATOM 847 C CA . LEU A 1 108 ? 14.384 -9.565 14.253 1.00 49.28 108 LEU A CA 1
ATOM 848 C C . LEU A 1 108 ? 15.545 -10.553 14.174 1.00 49.28 108 LEU A C 1
ATOM 850 O O . LEU A 1 108 ? 16.254 -10.713 15.159 1.00 49.28 108 LEU A O 1
ATOM 854 N N . LEU A 1 109 ? 15.765 -11.220 13.035 1.00 48.41 109 LEU A N 1
ATOM 855 C CA . LEU A 1 109 ? 16.908 -12.126 12.896 1.00 48.41 109 LEU A CA 1
ATOM 856 C C . LEU A 1 109 ? 18.219 -11.340 12.936 1.00 48.41 109 LEU A C 1
ATOM 858 O O . LEU A 1 109 ? 19.156 -11.785 13.584 1.00 48.41 109 LEU A O 1
ATOM 862 N N . SER A 1 110 ? 18.281 -10.156 12.324 1.00 48.62 110 SER A N 1
ATOM 863 C CA . SER A 1 110 ? 19.461 -9.286 12.413 1.00 48.62 110 SER A CA 1
ATOM 864 C C . SER A 1 110 ? 19.707 -8.777 13.838 1.00 48.62 110 SER A C 1
ATOM 866 O O . SER A 1 110 ? 20.842 -8.824 14.310 1.00 48.62 110 SER A O 1
ATOM 868 N N . GLU A 1 111 ? 18.657 -8.368 14.558 1.00 49.50 111 GLU A N 1
ATOM 869 C CA . GLU A 1 111 ? 18.755 -7.942 15.961 1.00 49.50 111 GLU A CA 1
ATOM 870 C C . GLU A 1 111 ? 19.134 -9.103 16.887 1.00 49.50 111 GLU A C 1
ATOM 872 O O . GLU A 1 111 ? 20.084 -8.976 17.656 1.00 49.50 111 GLU A O 1
ATOM 877 N N . ALA A 1 112 ? 18.485 -10.262 16.752 1.00 44.25 112 ALA A N 1
ATOM 878 C CA . ALA A 1 112 ? 18.774 -11.463 17.533 1.00 44.25 112 ALA A CA 1
ATOM 879 C C . ALA A 1 112 ? 20.168 -12.031 17.234 1.00 44.25 112 ALA A C 1
ATOM 881 O O . ALA A 1 112 ? 20.806 -12.573 18.132 1.00 44.25 112 ALA A O 1
ATOM 882 N N . ILE A 1 113 ? 20.670 -11.904 15.999 1.00 45.12 113 ILE A N 1
ATOM 883 C CA . ILE A 1 113 ? 22.054 -12.247 15.641 1.00 45.12 113 ILE A CA 1
ATOM 884 C C . ILE A 1 113 ? 23.035 -11.239 16.262 1.00 45.12 113 ILE A C 1
ATOM 886 O O . ILE A 1 113 ? 24.066 -11.669 16.778 1.00 45.12 113 ILE A O 1
ATOM 890 N N . SER A 1 114 ? 22.703 -9.940 16.310 1.00 42.25 114 SER A N 1
ATOM 891 C CA . SER A 1 114 ? 23.520 -8.941 17.023 1.00 42.25 114 SER A CA 1
ATOM 892 C C . SER A 1 114 ? 23.514 -9.128 18.549 1.00 42.25 114 SER A C 1
ATOM 894 O O . SER A 1 114 ? 24.521 -8.881 19.212 1.00 42.25 114 SER A O 1
ATOM 896 N N . GLU A 1 115 ? 22.426 -9.648 19.122 1.00 42.22 115 GLU A N 1
ATOM 897 C CA . GLU A 1 115 ? 22.378 -10.043 20.533 1.00 42.22 115 GLU A CA 1
ATOM 898 C C . GLU A 1 115 ? 23.085 -11.389 20.768 1.00 42.22 115 GLU A C 1
ATOM 900 O O . GLU A 1 115 ? 23.705 -11.586 21.812 1.00 42.22 115 GLU A O 1
ATOM 905 N N . LYS A 1 116 ? 23.098 -12.305 19.787 1.00 40.16 116 LYS A N 1
ATOM 906 C CA . LYS A 1 116 ? 23.853 -13.573 19.855 1.00 40.16 116 LYS A CA 1
ATOM 907 C C . LYS A 1 116 ? 25.363 -13.359 19.949 1.00 40.16 116 LYS A C 1
ATOM 909 O O . LYS A 1 116 ? 26.041 -14.187 20.550 1.00 40.16 116 LYS A O 1
ATOM 914 N N . THR A 1 117 ? 25.899 -12.245 19.445 1.00 37.00 117 THR A N 1
ATOM 915 C CA . THR A 1 117 ? 27.299 -11.859 19.702 1.00 37.00 117 THR A CA 1
ATOM 916 C C . THR A 1 117 ? 27.604 -11.589 21.184 1.00 37.00 117 THR A C 1
ATOM 918 O O . THR A 1 117 ? 28.774 -11.594 21.556 1.00 37.00 117 THR A O 1
ATOM 921 N N . LEU A 1 118 ? 26.590 -11.443 22.050 1.00 37.59 118 LEU A N 1
ATOM 922 C CA . LEU A 1 118 ? 26.739 -11.383 23.512 1.00 37.59 118 LEU A CA 1
ATOM 923 C C . LEU A 1 118 ? 26.533 -12.744 24.212 1.00 37.59 118 LEU A C 1
ATOM 925 O O . LEU A 1 118 ? 26.946 -12.903 25.359 1.00 37.59 118 LEU A O 1
ATOM 929 N N . TRP A 1 119 ? 25.971 -13.751 23.532 1.00 33.53 119 TRP A N 1
ATOM 930 C CA . TRP A 1 119 ? 25.842 -15.127 24.035 1.00 33.53 119 TRP A CA 1
ATOM 931 C C . TRP A 1 119 ? 26.424 -16.131 23.032 1.00 33.53 119 TRP A C 1
ATOM 933 O O . TRP A 1 119 ? 25.715 -16.833 22.310 1.00 33.53 119 TRP A O 1
ATOM 943 N N . THR A 1 120 ? 27.751 -16.239 23.026 1.00 30.11 120 THR A N 1
ATOM 944 C CA . THR A 1 120 ? 28.552 -17.095 22.134 1.00 30.11 120 THR A CA 1
ATOM 945 C C . THR A 1 120 ? 28.408 -18.608 22.337 1.00 30.11 120 THR A C 1
ATOM 947 O O . THR A 1 120 ? 29.133 -19.361 21.700 1.00 30.11 120 THR A O 1
ATOM 950 N N . ASN A 1 121 ? 27.450 -19.099 23.127 1.00 34.84 121 ASN A N 1
ATOM 951 C CA . ASN A 1 121 ? 27.288 -20.535 23.382 1.00 34.84 121 ASN A CA 1
ATOM 952 C C . ASN A 1 121 ? 25.840 -20.998 23.164 1.00 34.84 121 ASN A C 1
ATOM 954 O O . ASN A 1 121 ? 25.167 -21.440 24.089 1.00 34.84 121 ASN A O 1
ATOM 958 N N . ALA A 1 122 ? 25.342 -20.907 21.933 1.00 35.00 122 ALA A N 1
ATOM 959 C CA . ALA A 1 122 ? 24.143 -21.640 21.527 1.00 35.00 122 ALA A CA 1
ATOM 960 C C . ALA A 1 122 ? 24.337 -22.181 20.108 1.00 35.00 122 ALA A C 1
ATOM 962 O O . ALA A 1 122 ? 23.900 -21.599 19.109 1.00 35.00 122 ALA A O 1
ATOM 963 N N . SER A 1 123 ? 25.060 -23.296 20.044 1.00 34.31 123 SER A N 1
ATOM 964 C CA . SER A 1 123 ? 25.235 -24.145 18.873 1.00 34.31 123 SER A CA 1
ATOM 965 C C . SER A 1 123 ? 23.912 -24.822 18.512 1.00 34.31 123 SER A C 1
ATOM 967 O O . SER A 1 123 ? 23.603 -25.903 19.000 1.00 34.31 123 SER A O 1
ATOM 969 N N . SER A 1 124 ? 23.099 -24.141 17.718 1.00 37.66 124 SER A N 1
ATOM 970 C CA . SER A 1 124 ? 22.296 -24.691 16.618 1.00 37.66 124 SER A CA 1
ATOM 971 C C . SER A 1 124 ? 21.267 -23.636 16.202 1.00 37.66 124 SER A C 1
ATOM 973 O O . SER A 1 124 ? 20.738 -22.886 17.026 1.00 37.66 124 SER A O 1
ATOM 975 N N . VAL A 1 125 ? 21.038 -23.527 14.898 1.00 41.00 125 VAL A N 1
ATOM 976 C CA . VAL A 1 125 ? 20.052 -22.633 14.274 1.00 41.00 125 VAL A CA 1
ATOM 977 C C . VAL A 1 125 ? 18.655 -23.290 14.268 1.00 41.00 125 VAL A C 1
ATOM 979 O O . VAL A 1 125 ? 17.657 -22.615 14.030 1.00 41.00 125 VAL A O 1
ATOM 982 N N . ASP A 1 126 ? 18.558 -24.566 14.658 1.00 36.97 126 ASP A N 1
ATOM 983 C CA . ASP A 1 126 ? 17.326 -25.369 14.616 1.00 36.97 126 ASP A CA 1
ATOM 984 C C . ASP A 1 126 ? 16.326 -25.056 15.741 1.00 36.97 126 ASP A C 1
ATOM 986 O O . ASP A 1 126 ? 15.159 -25.448 15.694 1.00 36.97 126 ASP A O 1
ATOM 990 N N . THR A 1 127 ? 16.740 -24.310 16.766 1.00 40.78 127 THR A N 1
ATOM 991 C CA . THR A 1 127 ? 15.928 -24.119 17.976 1.00 40.78 127 THR A CA 1
ATOM 992 C C . THR A 1 127 ? 14.695 -23.238 17.756 1.00 40.78 127 THR A C 1
ATOM 994 O O . THR A 1 127 ? 13.773 -23.292 18.561 1.00 40.78 127 THR A O 1
ATOM 997 N N . TRP A 1 128 ? 14.629 -22.452 16.675 1.00 36.50 128 TRP A N 1
ATOM 998 C CA . TRP A 1 128 ? 13.482 -21.569 16.408 1.00 36.50 128 TRP A CA 1
ATOM 999 C C . TRP A 1 128 ? 12.320 -22.277 15.697 1.00 36.50 128 TRP A C 1
ATOM 1001 O O . TRP A 1 128 ? 11.166 -21.959 15.976 1.00 36.50 128 TRP A O 1
ATOM 1011 N N . MET A 1 129 ? 12.586 -23.279 14.848 1.00 31.00 129 MET A N 1
ATOM 1012 C CA . MET A 1 129 ? 11.523 -24.096 14.236 1.00 31.00 129 MET A CA 1
ATOM 1013 C C . MET A 1 129 ? 10.877 -25.058 15.247 1.00 31.00 129 MET A C 1
ATOM 1015 O O . MET A 1 129 ? 9.672 -25.285 15.183 1.00 31.00 129 MET A O 1
ATOM 1019 N N . CYS A 1 130 ? 11.622 -25.528 16.255 1.00 34.78 130 CYS A N 1
ATOM 1020 C CA . CYS A 1 130 ? 11.077 -26.359 17.338 1.00 34.78 130 CYS A CA 1
ATOM 1021 C C . CYS A 1 130 ? 10.109 -25.621 18.284 1.00 34.78 130 CYS A C 1
ATOM 1023 O O . CYS A 1 130 ? 9.380 -26.274 19.035 1.00 34.78 130 CYS A O 1
ATOM 1025 N N . PHE A 1 131 ? 10.061 -24.283 18.266 1.00 34.34 131 PHE A N 1
ATOM 1026 C CA . PHE A 1 131 ? 9.207 -23.504 19.175 1.00 34.34 131 PHE A CA 1
ATOM 1027 C C . PHE A 1 131 ? 7.711 -23.564 18.832 1.00 34.34 131 PHE A C 1
ATOM 1029 O O . PHE A 1 131 ? 6.888 -23.188 19.666 1.00 34.34 131 PHE A O 1
ATOM 1036 N N . LYS A 1 132 ? 7.350 -24.044 17.634 1.00 32.41 132 LYS A N 1
ATOM 1037 C CA . LYS A 1 132 ? 5.947 -24.250 17.248 1.00 32.41 132 LYS A CA 1
ATOM 1038 C C . LYS A 1 132 ? 5.340 -25.524 17.845 1.00 32.41 132 LYS A C 1
ATOM 1040 O O . LYS A 1 132 ? 4.154 -25.506 18.152 1.00 32.41 132 LYS A O 1
ATOM 1045 N N . ASP A 1 133 ? 6.150 -26.564 18.072 1.00 30.95 133 ASP A N 1
ATOM 1046 C CA . ASP A 1 133 ? 5.641 -27.923 18.329 1.00 30.95 133 ASP A CA 1
ATOM 1047 C C . ASP A 1 133 ? 6.167 -28.609 19.603 1.00 30.95 133 ASP A C 1
ATOM 1049 O O . ASP A 1 133 ? 5.692 -29.690 19.947 1.00 30.95 133 ASP A O 1
ATOM 1053 N N . SER A 1 134 ? 7.109 -28.026 20.354 1.00 28.61 134 SER A N 1
ATOM 1054 C CA . SER A 1 134 ? 7.653 -28.697 21.546 1.00 28.61 134 SER A CA 1
ATOM 1055 C C . SER A 1 134 ? 7.109 -28.140 22.864 1.00 28.61 134 SER A C 1
ATOM 1057 O O . SER A 1 134 ? 7.441 -27.045 23.323 1.00 28.61 134 SER A O 1
ATOM 1059 N N . ALA A 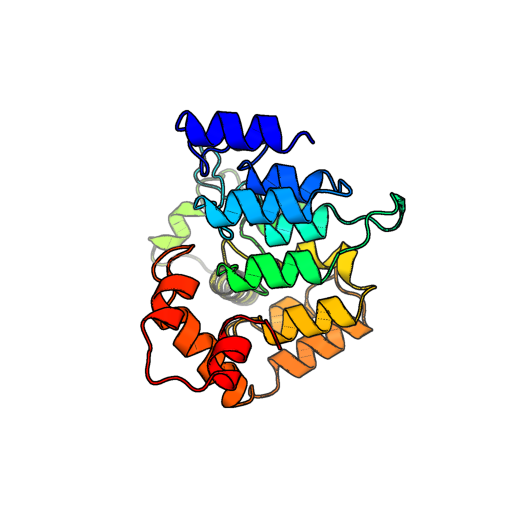1 135 ? 6.275 -28.955 23.511 1.00 34.00 135 ALA A N 1
ATOM 1060 C CA . ALA A 1 135 ? 5.949 -28.821 24.917 1.00 34.00 135 ALA A CA 1
ATOM 1061 C C . ALA A 1 135 ? 7.232 -28.897 25.764 1.00 34.00 135 ALA A C 1
ATOM 1063 O O . ALA A 1 135 ? 7.879 -29.932 25.862 1.00 34.00 135 ALA A O 1
ATOM 1064 N N . TRP A 1 136 ? 7.552 -27.766 26.388 1.00 41.06 136 TRP A N 1
ATOM 1065 C CA . TRP A 1 136 ? 8.012 -27.647 27.771 1.00 41.06 136 TRP A CA 1
ATOM 1066 C C . TRP A 1 136 ? 9.131 -28.595 28.248 1.00 41.06 136 TRP A C 1
ATOM 1068 O O . TRP A 1 136 ? 8.890 -29.707 28.703 1.00 41.06 136 TRP A O 1
ATOM 1078 N N . SER A 1 137 ? 10.348 -28.064 28.379 1.00 30.19 137 SER A N 1
ATOM 1079 C CA . SER A 1 137 ? 11.163 -28.360 29.562 1.00 30.19 137 SER A CA 1
ATOM 1080 C C . SER A 1 137 ? 12.116 -27.202 29.863 1.00 30.19 137 SER A C 1
ATOM 1082 O O . SER A 1 137 ? 12.582 -26.515 28.958 1.00 30.19 137 SER A O 1
ATOM 1084 N N . GLY A 1 138 ? 12.388 -26.957 31.144 1.00 34.03 138 GLY A N 1
ATOM 1085 C CA . GLY A 1 138 ? 13.570 -26.198 31.548 1.00 34.03 138 GLY A CA 1
ATOM 1086 C C . GLY A 1 138 ? 13.341 -24.757 31.998 1.00 34.03 138 GLY A C 1
ATOM 1087 O O . GLY A 1 138 ? 12.953 -23.851 31.259 1.00 34.03 138 GLY A O 1
ATOM 1088 N N . THR A 1 139 ? 13.627 -24.558 33.272 1.00 37.84 139 THR A N 1
ATOM 1089 C CA . THR A 1 139 ? 13.742 -23.324 34.043 1.00 37.84 139 THR A CA 1
ATOM 1090 C C . THR A 1 139 ? 14.896 -22.440 33.558 1.00 37.84 139 THR A C 1
ATOM 1092 O O . THR A 1 139 ? 16.036 -22.692 33.915 1.00 37.84 139 THR A O 1
ATOM 1095 N N . HIS A 1 140 ? 14.621 -21.372 32.810 1.00 36.91 140 HIS A N 1
ATOM 1096 C CA . HIS A 1 140 ? 15.428 -20.148 32.858 1.00 36.91 140 HIS A CA 1
ATOM 1097 C C . HIS A 1 140 ? 14.552 -18.948 32.456 1.00 36.91 140 HIS A C 1
ATOM 1099 O O . HIS A 1 140 ? 13.901 -18.954 31.413 1.00 36.91 140 HIS A O 1
ATOM 1105 N N . THR A 1 141 ? 14.459 -18.006 33.401 1.00 38.56 141 THR A N 1
ATOM 1106 C CA . THR A 1 141 ? 13.914 -16.634 33.351 1.00 38.56 141 THR A CA 1
ATOM 1107 C C . THR A 1 141 ? 12.572 -16.411 32.634 1.00 38.56 141 THR A C 1
ATOM 1109 O O . THR A 1 141 ? 12.483 -16.240 31.424 1.00 38.56 141 THR A O 1
ATOM 1112 N N . LEU A 1 142 ? 11.500 -16.277 33.426 1.00 35.88 142 LEU A N 1
ATOM 1113 C CA . LEU A 1 142 ? 10.161 -15.852 32.976 1.00 35.88 142 LEU A CA 1
ATOM 1114 C C . LEU A 1 142 ? 10.171 -14.537 32.171 1.00 35.88 142 LEU A C 1
ATOM 1116 O O . LEU A 1 142 ? 9.303 -14.324 31.332 1.00 35.88 142 LEU A O 1
ATOM 1120 N N . GLN A 1 143 ? 11.169 -13.678 32.389 1.00 33.72 143 GLN A N 1
ATOM 1121 C CA . GLN A 1 143 ? 11.304 -12.385 31.722 1.00 33.72 143 GLN A CA 1
ATOM 1122 C C . GLN A 1 143 ? 11.731 -12.523 30.252 1.00 33.72 143 GLN A C 1
ATOM 1124 O O . GLN A 1 143 ? 11.128 -11.887 29.394 1.00 33.72 143 GLN A O 1
ATOM 1129 N N . THR A 1 144 ? 12.671 -13.419 29.926 1.00 39.53 144 THR A N 1
ATOM 1130 C CA . THR A 1 144 ? 12.995 -13.749 28.525 1.00 39.53 144 THR A CA 1
ATOM 1131 C C . THR A 1 144 ? 11.873 -14.544 27.857 1.00 39.53 144 THR A C 1
ATOM 1133 O O . THR A 1 144 ? 11.626 -14.337 26.674 1.00 39.53 144 THR A O 1
ATOM 1136 N N . LYS A 1 145 ? 11.133 -15.374 28.613 1.00 34.97 145 LYS A N 1
ATOM 1137 C CA . LYS A 1 145 ? 9.942 -16.095 28.118 1.00 34.97 145 LYS A CA 1
ATOM 1138 C C . LYS A 1 145 ? 8.770 -15.168 27.770 1.00 34.97 145 LYS A C 1
ATOM 1140 O O . LYS A 1 145 ? 8.096 -15.418 26.781 1.00 34.97 145 LYS A O 1
ATOM 1145 N N . LEU A 1 146 ? 8.528 -14.101 28.538 1.00 34.28 146 LEU A N 1
ATOM 1146 C CA . LEU A 1 146 ? 7.512 -13.096 28.188 1.00 34.28 146 LEU A CA 1
ATOM 1147 C C . LEU A 1 146 ? 7.944 -12.252 26.986 1.00 34.28 146 LEU A C 1
ATOM 1149 O O . LEU A 1 146 ? 7.137 -12.000 26.097 1.00 34.28 146 LEU A O 1
ATOM 1153 N N . ILE A 1 147 ? 9.216 -11.840 26.947 1.00 40.50 147 ILE A N 1
ATOM 1154 C CA . ILE A 1 147 ? 9.747 -11.032 25.846 1.00 40.50 147 ILE A CA 1
ATOM 1155 C C . ILE A 1 147 ? 9.663 -11.812 24.531 1.00 40.50 147 ILE A C 1
ATOM 1157 O O . ILE A 1 147 ? 9.168 -11.251 23.562 1.00 40.50 147 ILE A O 1
ATOM 1161 N N . SER A 1 148 ? 10.056 -13.091 24.493 1.00 44.66 148 SER A N 1
ATOM 1162 C CA . SER A 1 148 ? 9.978 -13.911 23.275 1.00 44.66 148 SER A CA 1
ATOM 1163 C C . SER A 1 148 ? 8.541 -14.227 22.847 1.00 44.66 148 SER A C 1
ATOM 1165 O O . SER A 1 148 ? 8.249 -14.247 21.653 1.00 44.66 148 SER A O 1
ATOM 1167 N N . PHE A 1 149 ? 7.621 -14.419 23.795 1.00 38.34 149 PHE A N 1
ATOM 1168 C CA . PHE A 1 149 ? 6.217 -14.711 23.497 1.00 38.34 149 PHE A CA 1
ATOM 1169 C C . PHE A 1 149 ? 5.462 -13.492 22.939 1.00 38.34 149 PHE A C 1
ATOM 1171 O O . PHE A 1 149 ? 4.712 -13.625 21.969 1.00 38.34 149 PHE A O 1
ATOM 1178 N N . ASP A 1 150 ? 5.702 -12.298 23.492 1.00 39.28 150 ASP A N 1
ATOM 1179 C CA . ASP A 1 150 ? 5.142 -11.047 22.966 1.00 39.28 150 ASP A CA 1
ATOM 1180 C C . ASP A 1 150 ? 5.736 -10.698 21.593 1.00 39.28 150 ASP A C 1
ATOM 1182 O O . ASP A 1 150 ? 4.997 -10.287 20.700 1.00 39.28 150 ASP A O 1
ATOM 1186 N N . LEU A 1 151 ? 7.042 -10.922 21.392 1.00 44.94 151 LEU A N 1
ATOM 1187 C CA . LEU A 1 151 ? 7.739 -10.641 20.130 1.00 44.94 151 LEU A CA 1
ATOM 1188 C C . LEU A 1 151 ? 7.247 -11.520 18.974 1.00 44.94 151 LEU A C 1
ATOM 1190 O O . LEU A 1 151 ? 7.236 -11.062 17.837 1.00 44.94 151 LEU A O 1
ATOM 1194 N N . CYS A 1 152 ? 6.829 -12.759 19.260 1.00 43.44 152 CYS A N 1
ATOM 1195 C CA . CYS A 1 152 ? 6.263 -13.690 18.280 1.00 43.44 152 CYS A CA 1
ATOM 1196 C C . CYS A 1 152 ? 4.805 -13.380 17.910 1.00 43.44 152 CYS A C 1
ATOM 1198 O O . CYS A 1 152 ? 4.401 -13.609 16.773 1.00 43.44 152 CYS A O 1
ATOM 1200 N N . ARG A 1 153 ? 4.005 -12.832 18.836 1.00 45.12 153 ARG A N 1
ATOM 1201 C CA . ARG A 1 153 ? 2.609 -12.437 18.564 1.00 45.12 153 ARG A CA 1
ATOM 1202 C C . ARG A 1 153 ? 2.479 -11.139 17.772 1.00 45.12 153 ARG A C 1
ATOM 1204 O O . ARG A 1 153 ? 1.421 -10.882 17.209 1.00 45.12 153 ARG A O 1
ATOM 1211 N N . THR A 1 154 ? 3.528 -10.325 17.728 1.00 51.50 154 THR A N 1
ATOM 1212 C CA . THR A 1 154 ? 3.527 -9.016 17.061 1.00 51.50 154 THR A CA 1
ATOM 1213 C C . THR A 1 154 ? 4.149 -9.045 15.667 1.00 51.50 154 THR A C 1
ATOM 1215 O O . THR A 1 154 ? 4.630 -8.015 15.204 1.00 51.50 154 THR A O 1
ATOM 1218 N N . GLN A 1 155 ? 4.208 -10.213 15.025 1.00 57.25 155 GLN A N 1
ATOM 1219 C CA . GLN A 1 155 ? 4.879 -10.404 13.738 1.00 57.25 155 GLN A CA 1
ATOM 1220 C C . GLN A 1 155 ? 3.860 -10.379 12.608 1.00 57.25 155 GLN A C 1
ATOM 1222 O O . GLN A 1 155 ? 2.881 -11.121 12.637 1.00 57.25 155 GLN A O 1
ATOM 1227 N N . ASP A 1 156 ? 4.129 -9.566 11.590 1.00 60.12 156 ASP A N 1
ATOM 1228 C CA . ASP A 1 156 ? 3.420 -9.650 10.318 1.00 60.12 156 ASP A CA 1
ATOM 1229 C C . ASP A 1 156 ? 4.435 -9.641 9.174 1.00 60.12 156 ASP A C 1
ATOM 1231 O O . ASP A 1 156 ? 5.478 -8.985 9.241 1.00 60.12 156 ASP A O 1
ATOM 1235 N N . ARG A 1 157 ? 4.131 -10.384 8.110 1.00 58.25 157 ARG A N 1
ATOM 1236 C CA . ARG A 1 157 ? 4.940 -10.390 6.888 1.00 58.25 157 ARG A CA 1
ATOM 1237 C C . ARG A 1 157 ? 4.902 -9.021 6.197 1.00 58.25 157 ARG A C 1
ATOM 1239 O O . ARG A 1 157 ? 5.851 -8.682 5.501 1.00 58.25 157 ARG A O 1
ATOM 1246 N N . LEU A 1 158 ? 3.854 -8.234 6.452 1.00 62.22 158 LEU A N 1
ATOM 1247 C CA . LEU A 1 158 ? 3.629 -6.891 5.911 1.00 62.22 158 LEU A CA 1
ATOM 1248 C C . LEU A 1 158 ? 4.056 -5.756 6.864 1.00 62.22 158 LEU A C 1
ATOM 1250 O O . LEU A 1 158 ? 3.643 -4.613 6.678 1.00 62.22 158 LEU A O 1
ATOM 1254 N N . GLY A 1 159 ? 4.841 -6.054 7.905 1.00 72.50 159 GLY A N 1
ATOM 1255 C CA . GLY A 1 159 ? 5.270 -5.070 8.899 1.00 72.50 159 GLY A CA 1
ATOM 1256 C C . GLY A 1 159 ? 6.117 -3.934 8.307 1.00 72.50 159 GLY A C 1
ATOM 1257 O O . GLY A 1 159 ? 7.196 -4.184 7.774 1.00 72.50 159 GLY A O 1
ATOM 1258 N N . ILE A 1 160 ? 5.663 -2.683 8.434 1.00 78.19 160 ILE A N 1
ATOM 1259 C CA . ILE A 1 160 ? 6.345 -1.493 7.882 1.00 78.19 160 ILE A CA 1
ATOM 1260 C C . ILE A 1 160 ? 7.059 -0.629 8.935 1.00 78.19 160 ILE A C 1
ATOM 1262 O O . ILE A 1 160 ? 7.549 0.457 8.635 1.00 78.19 160 ILE A O 1
ATOM 1266 N N . LEU A 1 161 ? 7.138 -1.064 10.197 1.00 78.19 161 LEU A N 1
ATOM 1267 C CA . LEU A 1 161 ? 7.581 -0.173 11.277 1.00 78.19 161 LEU A CA 1
ATOM 1268 C C . LEU A 1 161 ? 9.010 0.367 11.091 1.00 78.19 161 LEU A C 1
ATOM 1270 O O . LEU A 1 161 ? 9.251 1.541 11.364 1.00 78.19 161 LEU A O 1
ATOM 1274 N N . LYS A 1 162 ? 9.952 -0.461 10.617 1.00 75.06 162 LYS A N 1
ATOM 1275 C CA . LYS A 1 162 ? 11.318 0.003 10.315 1.00 75.06 162 LYS A CA 1
ATOM 1276 C C . LYS A 1 162 ? 11.385 0.845 9.039 1.00 75.06 162 LYS A C 1
ATOM 1278 O O . LYS A 1 162 ? 12.291 1.657 8.912 1.00 75.06 162 LYS A O 1
ATOM 1283 N N . THR A 1 163 ? 10.452 0.673 8.101 1.00 77.75 163 THR A N 1
ATOM 1284 C CA . THR A 1 163 ? 10.496 1.374 6.805 1.00 77.75 163 THR A CA 1
ATOM 1285 C C . THR A 1 163 ? 10.010 2.806 6.892 1.00 77.75 163 THR A C 1
ATOM 1287 O O . THR A 1 163 ? 10.464 3.656 6.138 1.00 77.75 163 THR A O 1
ATOM 1290 N N . ILE A 1 164 ? 9.160 3.098 7.876 1.00 82.38 164 ILE A N 1
ATOM 1291 C CA . ILE A 1 164 ? 8.673 4.451 8.146 1.00 82.38 164 ILE A CA 1
ATOM 1292 C C . ILE A 1 164 ? 9.813 5.420 8.469 1.00 82.38 164 ILE A C 1
ATOM 1294 O O . ILE A 1 164 ? 9.602 6.621 8.339 1.00 82.38 164 ILE A O 1
ATOM 1298 N N . GLN A 1 165 ? 11.012 4.932 8.828 1.00 82.94 165 GLN A N 1
ATOM 1299 C CA . GLN A 1 165 ? 12.151 5.752 9.238 1.00 82.94 165 GLN A CA 1
ATOM 1300 C C . GLN A 1 165 ? 12.399 6.965 8.338 1.00 82.94 165 GLN A C 1
ATOM 1302 O O . GLN A 1 165 ? 12.584 8.064 8.862 1.00 82.94 165 GLN A O 1
ATOM 1307 N N . ASN A 1 166 ? 12.365 6.761 7.022 1.00 83.19 166 ASN A N 1
ATOM 1308 C CA . ASN A 1 166 ? 12.720 7.782 6.036 1.00 83.19 166 ASN A CA 1
ATOM 1309 C C . ASN A 1 166 ? 11.552 8.719 5.697 1.00 83.19 166 ASN A C 1
ATOM 1311 O O . ASN A 1 166 ? 11.728 9.719 5.013 1.00 83.19 166 ASN A O 1
ATOM 1315 N N . VAL A 1 167 ? 10.353 8.410 6.191 1.00 85.12 167 VAL A N 1
ATOM 1316 C CA . VAL A 1 167 ? 9.113 9.140 5.901 1.00 85.12 167 VAL A CA 1
ATOM 1317 C C . VAL A 1 167 ? 8.642 9.959 7.112 1.00 85.12 167 VAL A C 1
ATOM 1319 O O . VAL A 1 167 ? 7.698 10.738 7.024 1.00 85.12 167 VAL A O 1
ATOM 1322 N N . GLN A 1 168 ? 9.329 9.839 8.252 1.00 85.88 168 GLN A N 1
ATOM 1323 C CA . GLN A 1 168 ? 8.964 10.489 9.519 1.00 85.88 168 GLN A CA 1
ATOM 1324 C C . GLN A 1 168 ? 8.922 12.015 9.466 1.00 85.88 168 GLN A C 1
ATOM 1326 O O . GLN A 1 168 ? 8.240 12.630 10.282 1.00 85.88 168 GLN A O 1
ATOM 1331 N N . GLU A 1 169 ? 9.645 12.616 8.524 1.00 86.00 169 GLU A N 1
ATOM 1332 C CA . GLU A 1 169 ? 9.702 14.065 8.328 1.00 86.00 169 GLU A CA 1
ATOM 1333 C C . GLU A 1 169 ? 8.440 14.616 7.640 1.00 86.00 169 GLU A C 1
ATOM 1335 O O . GLU A 1 169 ? 8.206 15.823 7.668 1.00 86.00 169 GLU A O 1
ATOM 1340 N N . TYR A 1 170 ? 7.599 13.745 7.068 1.00 88.62 170 TYR A N 1
ATOM 1341 C CA . TYR A 1 170 ? 6.422 14.123 6.288 1.00 88.62 170 TYR A CA 1
ATOM 1342 C C . TYR A 1 170 ? 5.126 13.850 7.071 1.00 88.62 170 TYR A C 1
ATOM 1344 O O . TYR A 1 170 ? 4.619 12.722 7.061 1.00 88.62 170 TYR A O 1
ATOM 1352 N N . PRO A 1 171 ? 4.541 14.863 7.741 1.00 87.12 171 PRO A N 1
ATOM 1353 C CA . PRO A 1 171 ? 3.377 14.668 8.608 1.00 87.12 171 PRO A CA 1
ATOM 1354 C C . PRO A 1 171 ? 2.141 14.172 7.849 1.00 87.12 171 PRO A C 1
ATOM 1356 O O . PRO A 1 171 ? 1.402 13.350 8.384 1.00 87.12 171 PRO A O 1
ATOM 1359 N N . GLU A 1 172 ? 1.949 14.610 6.602 1.00 89.62 172 GLU A N 1
ATOM 1360 C CA . GLU A 1 172 ? 0.832 14.194 5.739 1.00 89.62 172 GLU A CA 1
ATOM 1361 C C . GLU A 1 172 ? 0.865 12.685 5.455 1.00 89.62 172 GLU A C 1
ATOM 1363 O O . GLU A 1 172 ? -0.154 11.990 5.523 1.00 89.62 172 GLU A O 1
ATOM 1368 N N . ILE A 1 173 ? 2.063 12.142 5.228 1.00 90.38 173 ILE A N 1
ATOM 1369 C CA . ILE A 1 173 ? 2.240 10.713 4.979 1.00 90.38 173 ILE A CA 1
ATOM 1370 C C . ILE A 1 173 ? 2.029 9.919 6.267 1.00 90.38 173 ILE A C 1
ATOM 1372 O O . ILE A 1 173 ? 1.379 8.876 6.245 1.00 90.38 173 ILE A O 1
ATOM 1376 N N . ILE A 1 174 ? 2.509 10.422 7.408 1.00 88.75 174 ILE A N 1
ATOM 1377 C CA . ILE A 1 174 ? 2.265 9.792 8.711 1.00 88.75 174 ILE A CA 1
ATOM 1378 C C . ILE A 1 174 ? 0.770 9.778 9.049 1.00 88.75 174 ILE A C 1
ATOM 1380 O O . ILE A 1 174 ? 0.270 8.753 9.520 1.00 88.75 174 ILE A O 1
ATOM 1384 N N . SER A 1 175 ? 0.032 10.860 8.779 1.00 88.94 175 SER A N 1
ATOM 1385 C CA . SER A 1 175 ? -1.421 10.869 8.969 1.00 88.94 175 SER A CA 1
ATOM 1386 C C . SER A 1 175 ? -2.117 9.863 8.058 1.00 88.94 175 SER A C 1
ATOM 1388 O O . SER A 1 175 ? -2.944 9.092 8.542 1.00 88.94 175 SER A O 1
ATOM 1390 N N . LEU A 1 176 ? -1.720 9.787 6.783 1.00 89.12 176 LEU A N 1
ATOM 1391 C CA . LEU A 1 176 ? -2.264 8.812 5.839 1.00 89.12 176 LEU A CA 1
ATOM 1392 C C . LEU A 1 176 ? -2.001 7.378 6.317 1.00 89.12 176 LEU A C 1
ATOM 1394 O O . LEU A 1 176 ? -2.921 6.568 6.376 1.00 89.12 176 LEU A O 1
ATOM 1398 N N . VAL A 1 177 ? -0.767 7.071 6.726 1.00 88.00 177 VAL A N 1
ATOM 1399 C CA . VAL A 1 177 ? -0.393 5.772 7.301 1.00 88.00 177 VAL A CA 1
ATOM 1400 C C . VAL A 1 177 ? -1.325 5.440 8.468 1.00 88.00 177 VAL A C 1
ATOM 1402 O O . VAL A 1 177 ? -1.975 4.399 8.439 1.00 88.00 177 VAL A O 1
ATOM 1405 N N . LEU A 1 178 ? -1.505 6.352 9.430 1.00 86.38 178 LEU A N 1
ATOM 1406 C CA . LEU A 1 178 ? -2.369 6.158 10.605 1.00 86.38 178 LEU A CA 1
ATOM 1407 C C . LEU A 1 178 ? -3.865 5.982 10.295 1.00 86.38 178 LEU A C 1
ATOM 1409 O O . LEU A 1 178 ? -4.589 5.347 11.075 1.00 86.38 178 LEU A O 1
ATOM 1413 N N . GLU A 1 179 ? -4.339 6.540 9.184 1.00 85.31 179 GLU A N 1
ATOM 1414 C CA . GLU A 1 179 ? -5.692 6.333 8.657 1.00 85.31 179 GLU A CA 1
ATOM 1415 C C . GLU A 1 179 ? -5.878 4.980 7.961 1.00 85.31 179 GLU A C 1
ATOM 1417 O O . GLU A 1 179 ? -7.015 4.553 7.744 1.00 85.31 179 GLU A O 1
ATOM 1422 N N . CYS A 1 180 ? -4.784 4.294 7.635 1.00 83.81 180 CYS A N 1
ATOM 1423 C CA . CYS A 1 180 ? -4.781 3.002 6.952 1.00 83.81 180 CYS A CA 1
ATOM 1424 C C . CYS A 1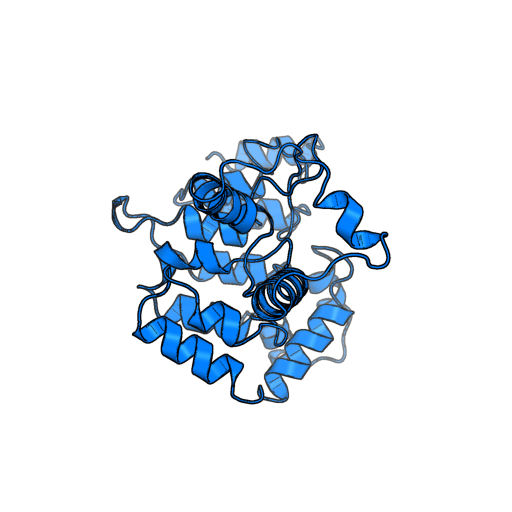 180 ? -4.397 1.832 7.858 1.00 83.81 180 CYS A C 1
ATOM 1426 O O . CYS A 1 180 ? -4.668 0.681 7.513 1.00 83.81 180 CYS A O 1
ATOM 1428 N N . CYS A 1 181 ? -3.729 2.104 8.981 1.00 82.31 181 CYS A N 1
ATOM 1429 C CA . CYS A 1 181 ? -3.229 1.069 9.874 1.00 82.31 181 CYS A CA 1
ATOM 1430 C C . CYS A 1 181 ? -4.356 0.213 10.455 1.00 82.31 181 CYS A C 1
ATOM 1432 O O . CYS A 1 181 ? -5.385 0.719 10.928 1.00 82.31 181 CYS A O 1
ATOM 1434 N N . ASP A 1 182 ? -4.098 -1.093 10.508 1.00 72.69 182 ASP A N 1
ATOM 1435 C CA . ASP A 1 182 ? -4.913 -2.006 11.298 1.00 72.69 182 ASP A CA 1
ATOM 1436 C C . ASP A 1 182 ? -4.735 -1.744 12.808 1.00 72.69 182 ASP A C 1
ATOM 1438 O O . ASP A 1 182 ? -3.702 -1.268 13.279 1.00 72.69 182 ASP A O 1
ATOM 1442 N N . HIS A 1 183 ? -5.774 -2.048 13.576 1.00 67.44 183 HIS A N 1
ATOM 1443 C CA . HIS A 1 183 ? -5.878 -1.808 15.013 1.00 67.44 183 HIS A CA 1
ATOM 1444 C C . HIS A 1 183 ? -5.091 -2.803 15.877 1.00 67.44 183 HIS A C 1
ATOM 1446 O O . HIS A 1 183 ? -4.931 -2.572 17.073 1.00 67.44 183 HIS A O 1
ATOM 1452 N N . ASN A 1 184 ? -4.565 -3.880 15.289 1.00 64.62 184 ASN A N 1
ATOM 1453 C CA . ASN A 1 184 ? -3.982 -5.009 16.025 1.00 64.62 184 ASN A CA 1
ATOM 1454 C C . ASN A 1 184 ? -2.508 -4.839 16.436 1.00 64.62 184 ASN A C 1
ATOM 1456 O O . ASN A 1 184 ? -1.881 -5.793 16.896 1.00 64.62 184 ASN A O 1
ATOM 1460 N N . TRP A 1 185 ? -1.925 -3.651 16.295 1.00 72.88 185 TRP A N 1
ATOM 1461 C CA . TRP A 1 185 ? -0.557 -3.393 16.750 1.00 72.88 185 TRP A CA 1
ATOM 1462 C C . TRP A 1 185 ? -0.444 -3.214 18.270 1.00 72.88 185 TRP A C 1
ATOM 1464 O O . TRP A 1 185 ? -1.303 -2.623 18.925 1.00 72.88 185 TRP A O 1
ATOM 1474 N N . SER A 1 186 ? 0.648 -3.714 18.854 1.00 68.62 186 SER A N 1
ATOM 1475 C CA . SER A 1 186 ? 0.882 -3.590 20.291 1.00 68.62 186 SER A CA 1
ATOM 1476 C C . SER A 1 186 ? 1.605 -2.271 20.622 1.00 68.62 186 SER A C 1
ATOM 1478 O O . SER A 1 186 ? 2.639 -1.960 20.021 1.00 68.62 186 SER A O 1
ATOM 1480 N N . PRO A 1 187 ? 1.150 -1.503 21.633 1.00 73.69 187 PRO A N 1
ATOM 1481 C CA . PRO A 1 187 ? 1.834 -0.275 22.053 1.00 73.69 187 PRO A CA 1
ATOM 1482 C C . PRO A 1 187 ? 3.296 -0.508 22.464 1.00 73.69 187 PRO A C 1
ATOM 1484 O O . PRO A 1 187 ? 4.141 0.378 22.350 1.00 73.69 187 PRO A O 1
ATOM 1487 N N . ASN A 1 188 ? 3.618 -1.716 22.935 1.00 71.31 188 ASN A N 1
ATOM 1488 C CA . ASN A 1 188 ? 4.963 -2.078 23.375 1.00 71.31 188 ASN A CA 1
ATOM 1489 C C . ASN A 1 188 ? 5.976 -2.117 22.222 1.00 71.31 188 ASN A C 1
ATOM 1491 O O . ASN A 1 188 ? 7.129 -1.746 22.433 1.00 71.31 188 ASN A O 1
ATOM 1495 N N . VAL A 1 189 ? 5.552 -2.508 21.016 1.00 70.31 189 VAL A N 1
ATOM 1496 C CA . VAL A 1 189 ? 6.408 -2.513 19.819 1.00 70.31 189 VAL A CA 1
ATOM 1497 C C . VAL A 1 189 ? 6.821 -1.090 19.446 1.00 70.31 189 VAL A C 1
ATOM 1499 O O . VAL A 1 189 ? 7.999 -0.819 19.224 1.00 70.31 189 VAL A O 1
ATOM 1502 N N . VAL A 1 190 ? 5.876 -0.149 19.485 1.00 75.81 190 VAL A N 1
ATOM 1503 C CA . VAL A 1 190 ? 6.147 1.268 19.205 1.00 75.81 190 VAL A CA 1
ATOM 1504 C C . VAL A 1 190 ? 7.055 1.882 20.281 1.00 75.81 190 VAL A C 1
ATOM 1506 O O . VAL A 1 190 ? 7.986 2.616 19.951 1.00 75.81 190 VAL A O 1
ATOM 1509 N N . ARG A 1 191 ? 6.850 1.545 21.567 1.00 75.25 191 ARG A N 1
ATOM 1510 C CA . ARG A 1 191 ? 7.692 2.040 22.678 1.00 75.25 191 ARG A CA 1
ATOM 1511 C C . ARG A 1 191 ? 9.152 1.617 22.561 1.00 75.25 191 ARG A C 1
ATOM 1513 O O . ARG A 1 191 ? 10.032 2.404 22.886 1.00 75.25 191 ARG A O 1
ATOM 1520 N N . ARG A 1 192 ? 9.397 0.373 22.148 1.00 71.44 192 ARG A N 1
ATOM 1521 C CA . ARG A 1 192 ? 10.745 -0.207 22.059 1.00 71.44 192 ARG A CA 1
ATOM 1522 C C . ARG A 1 192 ? 11.482 0.171 20.776 1.00 71.44 192 ARG A C 1
ATOM 1524 O O . ARG A 1 192 ? 12.682 -0.056 20.691 1.00 71.44 192 ARG A O 1
ATOM 1531 N N . SER A 1 193 ? 10.789 0.750 19.798 1.00 71.06 193 SER A N 1
ATOM 1532 C CA . SER A 1 193 ? 11.407 1.150 18.538 1.00 71.06 193 SER A CA 1
ATOM 1533 C C . SER A 1 193 ? 12.372 2.322 18.736 1.00 71.06 193 SER A C 1
ATOM 1535 O O . SER A 1 193 ? 11.971 3.444 19.073 1.00 71.06 193 SER A O 1
ATOM 1537 N N . THR A 1 194 ? 13.652 2.064 18.481 1.00 71.75 194 THR A N 1
ATOM 1538 C CA . THR A 1 194 ? 14.730 3.065 18.428 1.00 71.75 194 THR A CA 1
ATOM 1539 C C . THR A 1 194 ? 14.731 3.853 17.120 1.00 71.75 194 THR A C 1
ATOM 1541 O O . THR A 1 194 ? 15.305 4.933 17.056 1.00 71.75 194 THR A O 1
ATOM 1544 N N . VAL A 1 195 ? 14.042 3.341 16.100 1.00 75.00 195 VAL A N 1
ATOM 1545 C CA . VAL A 1 195 ? 13.987 3.899 14.743 1.00 75.00 195 VAL A CA 1
ATOM 1546 C C . VAL A 1 195 ? 13.116 5.163 14.668 1.00 75.00 195 VAL A C 1
ATOM 1548 O O . VAL A 1 195 ? 13.312 6.016 13.802 1.00 75.00 195 VAL A O 1
ATOM 1551 N N . LEU A 1 196 ? 12.150 5.306 15.581 1.00 81.44 196 LEU A N 1
ATOM 1552 C CA . LEU A 1 196 ? 11.175 6.395 15.532 1.00 81.44 196 LEU A CA 1
ATOM 1553 C C . LEU A 1 196 ? 11.678 7.696 16.182 1.00 81.44 196 LEU A C 1
ATOM 1555 O O . LEU A 1 196 ? 12.249 7.688 17.277 1.00 81.44 196 LEU A O 1
ATOM 1559 N N . MET A 1 197 ? 11.375 8.836 15.565 1.00 84.12 197 MET A N 1
ATOM 1560 C CA . MET A 1 197 ? 11.521 10.161 16.158 1.00 84.12 197 MET A CA 1
ATOM 1561 C C . MET A 1 197 ? 10.574 10.303 17.362 1.00 84.12 197 MET A C 1
ATOM 1563 O O . MET A 1 197 ? 9.472 9.744 17.339 1.00 84.12 197 MET A O 1
ATOM 1567 N N . PRO A 1 198 ? 10.950 11.061 18.412 1.00 84.94 198 PRO A N 1
ATOM 1568 C CA . PRO A 1 198 ? 10.127 11.220 19.613 1.00 84.94 198 PRO A CA 1
ATOM 1569 C C . PRO A 1 198 ? 8.689 11.662 19.322 1.00 84.94 198 PRO A C 1
ATOM 1571 O O . PRO A 1 198 ? 7.755 11.019 19.794 1.00 84.94 198 PRO A O 1
ATOM 1574 N N . HIS A 1 199 ? 8.515 12.680 18.475 1.00 86.12 199 HIS A N 1
ATOM 1575 C CA . HIS A 1 199 ? 7.195 13.201 18.120 1.00 86.12 199 HIS A CA 1
ATOM 1576 C C . HIS A 1 199 ? 6.324 12.159 17.401 1.00 86.12 199 HIS A C 1
ATOM 1578 O O . HIS A 1 199 ? 5.185 11.919 17.796 1.00 86.12 199 HIS A O 1
ATOM 1584 N N . VAL A 1 200 ? 6.871 11.476 16.389 1.00 86.12 200 VAL A N 1
ATOM 1585 C CA . VAL A 1 200 ? 6.139 10.431 15.656 1.00 86.12 200 VAL A CA 1
ATOM 1586 C C . VAL A 1 200 ? 5.777 9.282 16.594 1.00 86.12 200 VAL A C 1
ATOM 1588 O O . VAL A 1 200 ? 4.637 8.826 16.603 1.00 86.12 200 VAL A O 1
ATOM 1591 N N . ARG A 1 201 ? 6.709 8.854 17.455 1.00 86.19 201 ARG A N 1
ATOM 1592 C CA . ARG A 1 201 ? 6.459 7.813 18.459 1.00 86.19 201 ARG A CA 1
ATOM 1593 C C . ARG A 1 201 ? 5.281 8.174 19.364 1.00 86.19 201 ARG A C 1
ATOM 1595 O O . ARG A 1 201 ? 4.437 7.317 19.605 1.00 86.19 201 ARG A O 1
ATOM 1602 N N . GLU A 1 202 ? 5.201 9.409 19.851 1.00 86.94 202 GLU A N 1
ATOM 1603 C CA . GLU A 1 202 ? 4.086 9.867 20.689 1.00 86.94 202 GLU A CA 1
ATOM 1604 C C . GLU A 1 202 ? 2.743 9.789 19.961 1.00 86.94 202 GLU A C 1
ATOM 1606 O O . GLU A 1 202 ? 1.781 9.265 20.523 1.00 86.94 202 GLU A O 1
ATOM 1611 N N . VAL A 1 203 ? 2.684 10.224 18.699 1.00 87.19 203 VAL A N 1
ATOM 1612 C CA . VAL A 1 203 ? 1.462 10.153 17.882 1.00 87.19 203 VAL A CA 1
ATOM 1613 C C . VAL A 1 203 ? 1.028 8.700 17.665 1.00 87.19 203 VAL A C 1
ATOM 1615 O O . VAL A 1 203 ? -0.139 8.359 17.877 1.00 87.19 203 VAL A O 1
ATOM 1618 N N . LEU A 1 204 ? 1.964 7.817 17.300 1.00 84.38 204 LEU A N 1
ATOM 1619 C CA . LEU A 1 204 ? 1.684 6.390 17.113 1.00 84.38 204 LEU A CA 1
ATOM 1620 C C . LEU A 1 204 ? 1.214 5.737 18.425 1.00 84.38 204 LEU A C 1
ATOM 1622 O O . LEU A 1 204 ? 0.267 4.951 18.422 1.00 84.38 204 LEU A O 1
ATOM 1626 N N . LEU A 1 205 ? 1.827 6.089 19.561 1.00 85.06 205 LEU A N 1
ATOM 1627 C CA . LEU A 1 205 ? 1.427 5.583 20.875 1.00 85.06 205 LEU A CA 1
ATOM 1628 C C . LEU A 1 205 ? 0.042 6.071 21.285 1.00 85.06 205 LEU A C 1
ATOM 1630 O O . LEU A 1 205 ? -0.762 5.256 21.726 1.00 85.06 205 LEU A O 1
ATOM 1634 N N . ALA A 1 206 ? -0.254 7.360 21.110 1.00 85.75 206 ALA A N 1
ATOM 1635 C CA . ALA A 1 206 ? -1.572 7.920 21.393 1.00 85.75 206 ALA A CA 1
ATOM 1636 C C . ALA A 1 206 ? -2.660 7.232 20.557 1.00 85.75 206 ALA A C 1
ATOM 1638 O O . ALA A 1 206 ? -3.752 6.939 21.048 1.00 85.75 206 ALA A O 1
ATOM 1639 N N . ARG A 1 207 ? -2.349 6.910 19.297 1.00 82.88 207 ARG A N 1
ATOM 1640 C CA . ARG A 1 207 ? -3.243 6.166 18.406 1.00 82.88 207 ARG A CA 1
ATOM 1641 C C . ARG A 1 207 ? -3.409 4.699 18.810 1.00 82.88 207 ARG A C 1
ATOM 1643 O O . ARG A 1 207 ? -4.491 4.156 18.627 1.00 82.88 207 ARG A O 1
ATOM 1650 N N . ALA A 1 208 ? -2.369 4.064 19.346 1.00 80.38 208 ALA A N 1
ATOM 1651 C CA . ALA A 1 208 ? -2.412 2.674 19.801 1.00 80.38 208 ALA A CA 1
ATOM 1652 C C . ALA A 1 208 ? -3.115 2.500 21.161 1.00 80.38 208 ALA A C 1
ATOM 1654 O O . ALA A 1 208 ? -3.642 1.427 21.445 1.00 80.38 208 ALA A O 1
ATOM 1655 N N . THR A 1 209 ? -3.124 3.528 22.016 1.00 83.25 209 THR A N 1
ATOM 1656 C CA . THR A 1 209 ? -3.778 3.487 23.337 1.00 83.25 209 THR A CA 1
ATOM 1657 C C . THR A 1 209 ? -5.218 3.994 23.329 1.00 83.25 209 THR A C 1
ATOM 1659 O O . THR A 1 209 ? -5.947 3.742 24.289 1.00 83.25 209 THR A O 1
ATOM 1662 N N . SER A 1 210 ? -5.643 4.693 22.274 1.00 83.19 210 SER A N 1
ATOM 1663 C CA . SER A 1 210 ? -7.014 5.183 22.125 1.00 83.19 210 SER A CA 1
ATOM 1664 C C . SER A 1 210 ? -7.862 4.248 21.252 1.00 83.19 210 SER A C 1
ATOM 1666 O O . SER A 1 210 ? -7.383 3.724 20.244 1.00 83.19 210 SER A O 1
ATOM 1668 N N . PRO A 1 211 ? -9.144 4.029 21.600 1.00 81.50 211 PRO A N 1
ATOM 1669 C CA . PRO A 1 211 ? -10.041 3.258 20.753 1.00 81.50 211 PRO A CA 1
ATOM 1670 C C . PRO A 1 211 ? -10.261 3.988 19.424 1.00 81.50 211 PRO A C 1
ATOM 1672 O O . PRO A 1 211 ? -10.523 5.192 19.386 1.00 81.50 211 PRO A O 1
ATOM 1675 N N . GLN A 1 212 ? -10.164 3.258 18.314 1.00 80.94 212 GLN A N 1
ATOM 1676 C CA . GLN A 1 212 ? -10.371 3.842 16.992 1.00 80.94 212 GLN A CA 1
ATOM 1677 C C . GLN A 1 212 ? -11.837 4.228 16.786 1.00 80.94 212 GLN A C 1
ATOM 1679 O O . GLN A 1 212 ? -12.741 3.571 17.303 1.00 80.94 212 GLN A O 1
ATOM 1684 N N . THR A 1 213 ? -12.084 5.260 15.979 1.00 88.75 213 THR A N 1
ATOM 1685 C CA . THR A 1 213 ? -13.448 5.662 15.630 1.00 88.75 213 THR A CA 1
ATOM 1686 C C . THR A 1 213 ? -14.181 4.521 14.926 1.00 88.75 213 THR A C 1
ATOM 1688 O O . THR A 1 213 ? -13.594 3.790 14.124 1.00 88.75 213 THR A O 1
ATOM 1691 N N . LEU A 1 214 ? -15.486 4.393 15.181 1.00 89.19 214 LEU A N 1
ATOM 1692 C CA . LEU A 1 214 ? -16.321 3.384 14.523 1.00 89.19 214 LEU A CA 1
ATOM 1693 C C . LEU A 1 214 ? -16.228 3.495 12.992 1.00 89.19 214 LEU A C 1
ATOM 1695 O O . LEU A 1 214 ? -16.142 2.483 12.309 1.00 89.19 214 LEU A O 1
ATOM 1699 N N . LYS A 1 215 ? -16.138 4.726 12.465 1.00 89.62 215 LYS A N 1
ATOM 1700 C CA . LYS A 1 215 ? -15.932 5.007 11.035 1.00 89.62 215 LYS A CA 1
ATOM 1701 C C . LYS A 1 215 ? -14.706 4.269 10.476 1.00 89.62 215 LYS A C 1
ATOM 1703 O O . LYS A 1 215 ? -14.815 3.598 9.452 1.00 89.62 215 LYS A O 1
ATOM 1708 N N . HIS A 1 216 ? -13.566 4.355 11.167 1.00 87.88 216 HIS A N 1
ATOM 1709 C CA . HIS A 1 216 ? -12.325 3.682 10.772 1.00 87.88 216 HIS A CA 1
ATOM 1710 C C . HIS A 1 216 ? -12.448 2.163 10.881 1.00 87.88 216 HIS A C 1
ATOM 1712 O O . HIS A 1 216 ? -12.098 1.449 9.946 1.00 87.88 216 HIS A O 1
ATOM 1718 N N . GLN A 1 217 ? -12.996 1.663 11.990 1.00 87.12 217 GLN A N 1
ATOM 1719 C CA . GLN A 1 217 ? -13.186 0.224 12.190 1.00 87.12 217 GLN A CA 1
ATOM 1720 C C . GLN A 1 217 ? -14.081 -0.381 11.100 1.00 87.12 217 GLN A C 1
ATOM 1722 O O . GLN A 1 217 ? -13.750 -1.420 10.530 1.00 87.12 217 GLN A O 1
ATOM 1727 N N . CYS A 1 218 ? -15.173 0.304 10.743 1.00 88.56 218 CYS A N 1
ATOM 1728 C CA . CYS A 1 218 ? -16.034 -0.081 9.631 1.00 88.56 218 CYS A CA 1
ATOM 1729 C C . CYS A 1 218 ? -15.266 -0.096 8.307 1.00 88.56 218 CYS A C 1
ATOM 1731 O O . CYS A 1 218 ? -15.366 -1.076 7.574 1.00 88.56 218 CYS A O 1
ATOM 1733 N N . ARG A 1 219 ? -14.464 0.939 8.013 1.00 88.56 219 ARG A N 1
ATOM 1734 C CA . ARG A 1 219 ? -13.630 0.990 6.800 1.00 88.56 219 ARG A CA 1
ATOM 1735 C C . ARG A 1 219 ? -12.728 -0.233 6.694 1.00 88.56 219 ARG A C 1
ATOM 1737 O O . ARG A 1 219 ? -12.743 -0.915 5.673 1.00 88.56 219 ARG A O 1
ATOM 1744 N N . MET A 1 220 ? -11.973 -0.521 7.755 1.00 85.81 220 MET A N 1
ATOM 1745 C CA . MET A 1 220 ? -11.025 -1.633 7.787 1.00 85.81 220 MET A CA 1
ATOM 1746 C C . MET A 1 220 ? -11.744 -2.968 7.651 1.00 85.81 220 MET A C 1
ATOM 1748 O O . MET A 1 220 ? -11.350 -3.796 6.834 1.00 85.81 220 MET A O 1
ATOM 1752 N N . ARG A 1 221 ? -12.848 -3.155 8.381 1.00 85.88 221 ARG A N 1
ATOM 1753 C CA . ARG A 1 221 ? -13.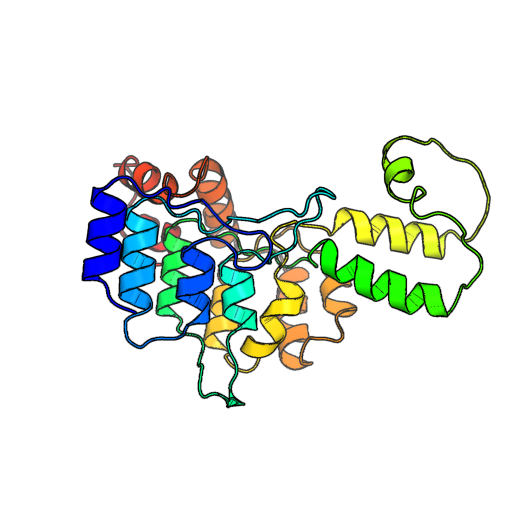608 -4.403 8.342 1.00 85.88 221 ARG A CA 1
ATOM 1754 C C . ARG A 1 221 ? -14.255 -4.649 6.983 1.00 85.88 221 ARG A C 1
ATOM 1756 O O . ARG A 1 221 ? -14.174 -5.762 6.477 1.00 85.88 221 ARG A O 1
ATOM 1763 N N . ILE A 1 222 ? -14.857 -3.627 6.375 1.00 87.19 222 ILE A N 1
ATOM 1764 C CA . ILE A 1 222 ? -15.453 -3.729 5.036 1.00 87.19 222 ILE A CA 1
ATOM 1765 C C . ILE A 1 222 ? -14.366 -4.049 4.012 1.00 87.19 222 ILE A C 1
ATOM 1767 O O . ILE A 1 222 ? -14.520 -4.980 3.231 1.00 87.19 222 ILE A O 1
ATOM 1771 N N . ARG A 1 223 ? -13.230 -3.345 4.054 1.00 86.81 223 ARG A N 1
ATOM 1772 C CA . ARG A 1 223 ? -12.108 -3.633 3.154 1.00 86.81 223 ARG A CA 1
ATOM 1773 C C . ARG A 1 223 ? -11.572 -5.049 3.331 1.00 86.81 223 ARG A C 1
ATOM 1775 O O . ARG A 1 223 ? -11.310 -5.694 2.332 1.00 86.81 223 ARG A O 1
ATOM 1782 N N . GLN A 1 224 ? -11.458 -5.557 4.557 1.00 81.94 224 GLN A N 1
ATOM 1783 C CA . GLN A 1 224 ? -11.060 -6.948 4.809 1.00 81.94 224 GLN A CA 1
ATOM 1784 C C . GLN A 1 224 ? -12.056 -7.969 4.240 1.00 81.94 224 GLN A C 1
ATOM 1786 O O . GLN A 1 224 ? -11.637 -9.040 3.824 1.00 81.94 224 GLN A O 1
ATOM 1791 N N . LEU A 1 225 ? -13.358 -7.665 4.239 1.00 82.44 225 LEU A N 1
ATOM 1792 C CA . LEU A 1 225 ? -14.380 -8.545 3.660 1.00 82.44 225 LEU A CA 1
ATOM 1793 C C . LEU A 1 225 ? -14.391 -8.506 2.127 1.00 82.44 225 LEU A C 1
ATOM 1795 O O . LEU A 1 225 ? -14.736 -9.501 1.500 1.00 82.44 225 LEU A O 1
ATOM 1799 N N . LEU A 1 226 ? -14.041 -7.363 1.533 1.00 80.50 226 LEU A N 1
ATOM 1800 C CA . LEU A 1 226 ? -14.042 -7.165 0.080 1.00 80.50 226 LEU A CA 1
ATOM 1801 C C . LEU A 1 226 ? -12.697 -7.498 -0.583 1.00 80.50 226 LEU A C 1
ATOM 1803 O O . LEU A 1 226 ? -12.672 -7.767 -1.783 1.00 80.50 226 LEU A O 1
ATOM 1807 N N . ALA A 1 227 ? -11.597 -7.457 0.173 1.00 68.56 227 ALA A N 1
ATOM 1808 C CA . ALA A 1 227 ? -10.253 -7.815 -0.265 1.00 68.56 227 ALA A CA 1
ATOM 1809 C C . ALA A 1 227 ? -10.004 -9.308 -0.004 1.00 68.56 227 ALA A C 1
ATOM 1811 O O . ALA A 1 227 ? -9.359 -9.662 0.985 1.00 68.56 227 ALA A O 1
ATOM 1812 N N . GLY A 1 228 ? -10.558 -10.166 -0.866 1.00 64.19 228 GLY A N 1
ATOM 1813 C CA . GLY A 1 228 ? -10.108 -11.553 -0.997 1.00 64.19 228 GLY A CA 1
ATOM 1814 C C . GLY A 1 228 ? -8.672 -11.554 -1.517 1.00 64.19 228 GLY A C 1
ATOM 1815 O O . GLY A 1 228 ? -7.739 -11.710 -0.729 1.00 64.19 228 GLY A O 1
ATOM 1816 N N . ASP A 1 229 ? -8.513 -11.225 -2.800 1.00 56.62 229 ASP A N 1
ATOM 1817 C CA . ASP A 1 229 ? -7.216 -11.003 -3.450 1.00 56.62 229 ASP A CA 1
ATOM 1818 C C . ASP A 1 229 ? -6.980 -9.523 -3.825 1.00 56.62 229 ASP A C 1
ATOM 1820 O O . ASP A 1 229 ? -7.889 -8.681 -3.829 1.00 56.62 229 ASP A O 1
ATOM 1824 N N . ALA A 1 230 ? -5.724 -9.179 -4.131 1.00 53.22 230 ALA A N 1
ATOM 1825 C CA . ALA A 1 230 ? -5.365 -7.897 -4.735 1.00 53.22 230 ALA A CA 1
ATOM 1826 C C . ALA A 1 230 ? -6.189 -7.631 -6.011 1.00 53.22 230 ALA A C 1
ATOM 1828 O O . ALA A 1 230 ? -6.508 -8.560 -6.746 1.00 53.22 230 ALA A O 1
ATOM 1829 N N . HIS A 1 231 ? -6.537 -6.369 -6.300 1.00 62.22 231 HIS A N 1
ATOM 1830 C CA . HIS A 1 231 ? -7.402 -5.936 -7.427 1.00 62.22 231 HIS A CA 1
ATOM 1831 C C . HIS A 1 231 ? -8.892 -6.274 -7.330 1.00 62.22 231 HIS A C 1
ATOM 1833 O O . HIS A 1 231 ? -9.702 -5.621 -7.995 1.00 62.22 231 HIS A O 1
ATOM 1839 N N . GLU A 1 232 ? -9.298 -7.223 -6.487 1.00 69.19 232 GLU A N 1
ATOM 1840 C CA . GLU A 1 232 ? -10.720 -7.520 -6.306 1.00 69.19 232 GLU A CA 1
ATOM 1841 C C . GLU A 1 232 ? -11.450 -6.408 -5.563 1.00 69.19 232 GLU A C 1
ATOM 1843 O O . GLU A 1 232 ? -12.641 -6.213 -5.779 1.00 69.19 232 GLU A O 1
ATOM 1848 N N . LEU A 1 233 ? -10.745 -5.637 -4.732 1.00 76.12 233 LEU A N 1
ATOM 1849 C CA . LEU A 1 233 ? -11.362 -4.617 -3.894 1.00 76.12 233 LEU A CA 1
ATOM 1850 C C . LEU A 1 233 ? -12.130 -3.572 -4.709 1.00 76.12 233 LEU A C 1
ATOM 1852 O O . LEU A 1 233 ? -13.285 -3.305 -4.400 1.00 76.12 233 LEU A O 1
ATOM 1856 N N . ILE A 1 234 ? -11.522 -3.005 -5.754 1.00 79.19 234 ILE A N 1
ATOM 1857 C CA . ILE A 1 234 ? -12.172 -1.989 -6.599 1.00 79.19 234 ILE A CA 1
ATOM 1858 C C . ILE A 1 234 ? -13.386 -2.608 -7.298 1.00 79.19 234 ILE A C 1
ATOM 1860 O O . ILE A 1 234 ? -14.496 -2.097 -7.186 1.00 79.19 234 ILE A O 1
ATOM 1864 N N . ARG A 1 235 ? -13.194 -3.780 -7.920 1.00 78.25 235 ARG A N 1
ATOM 1865 C CA . ARG A 1 235 ? -14.260 -4.516 -8.616 1.00 78.25 235 ARG A CA 1
ATOM 1866 C C . ARG A 1 235 ? -15.416 -4.869 -7.684 1.00 78.25 235 ARG A C 1
ATOM 1868 O O . ARG A 1 235 ? -16.569 -4.820 -8.091 1.00 78.25 235 ARG A O 1
ATOM 1875 N N . ASN A 1 236 ? -15.120 -5.254 -6.449 1.00 80.00 236 ASN A N 1
ATOM 1876 C CA . ASN A 1 236 ? -16.113 -5.647 -5.461 1.00 80.00 236 ASN A CA 1
ATOM 1877 C C . ASN A 1 236 ? -16.819 -4.434 -4.867 1.00 80.00 236 ASN A C 1
ATOM 1879 O O . ASN A 1 236 ? -18.017 -4.515 -4.644 1.00 80.00 236 ASN A O 1
ATOM 1883 N N . VAL A 1 237 ? -16.124 -3.311 -4.666 1.00 80.50 237 VAL A N 1
ATOM 1884 C CA . VAL A 1 237 ? -16.745 -2.047 -4.251 1.00 80.50 237 VAL A CA 1
ATOM 1885 C C . VAL A 1 237 ? -17.696 -1.529 -5.331 1.00 80.50 237 VAL A C 1
ATOM 1887 O O . VAL A 1 237 ? -18.808 -1.133 -4.996 1.00 80.50 237 VAL A O 1
ATOM 1890 N N . ASP A 1 238 ? -17.307 -1.583 -6.607 1.00 77.81 238 ASP A N 1
ATOM 1891 C CA . ASP A 1 238 ? -18.160 -1.131 -7.714 1.00 77.81 238 ASP A CA 1
ATOM 1892 C C . ASP A 1 238 ? -19.384 -2.033 -7.933 1.00 77.81 238 ASP A C 1
ATOM 1894 O O . ASP A 1 238 ? -20.419 -1.549 -8.372 1.00 77.81 238 ASP A O 1
ATOM 1898 N N . LYS A 1 239 ? -19.317 -3.322 -7.570 1.00 79.81 239 LYS A N 1
ATOM 1899 C CA . LYS A 1 239 ? -20.488 -4.222 -7.567 1.00 79.81 239 LYS A CA 1
ATOM 1900 C C . LYS A 1 239 ? -21.498 -3.903 -6.464 1.00 79.81 239 LYS A C 1
ATOM 1902 O O . LYS A 1 239 ? -22.623 -4.399 -6.508 1.00 79.81 239 LYS A O 1
ATOM 1907 N N . VAL A 1 240 ? -21.114 -3.146 -5.433 1.00 78.44 240 VAL A N 1
ATOM 1908 C CA . VAL A 1 240 ? -22.038 -2.752 -4.363 1.00 78.44 240 VAL A CA 1
ATOM 1909 C C . VAL A 1 240 ? -22.817 -1.522 -4.829 1.00 78.44 240 VAL A C 1
ATOM 1911 O O . VAL A 1 240 ? -22.584 -0.407 -4.368 1.00 78.44 240 VAL A O 1
ATOM 1914 N N . ASP A 1 241 ? -23.787 -1.740 -5.721 1.00 64.69 241 ASP A N 1
ATOM 1915 C CA . ASP A 1 241 ? -24.637 -0.688 -6.311 1.00 64.69 241 ASP A CA 1
ATOM 1916 C C . ASP A 1 241 ? -25.395 0.153 -5.260 1.00 64.69 241 ASP A C 1
ATOM 1918 O O . ASP A 1 241 ? -25.840 1.267 -5.527 1.00 64.69 241 ASP A O 1
ATOM 1922 N N . ALA A 1 242 ? -25.539 -0.364 -4.035 1.00 77.19 242 ALA A N 1
ATOM 1923 C CA . ALA A 1 242 ? -26.258 0.289 -2.943 1.00 77.19 242 ALA A CA 1
ATOM 1924 C C . ALA A 1 242 ? -25.420 1.302 -2.134 1.00 77.19 242 ALA A C 1
ATOM 1926 O O . ALA A 1 242 ? -25.955 1.924 -1.212 1.00 77.19 242 ALA A O 1
ATOM 1927 N N . LEU A 1 243 ? -24.118 1.464 -2.408 1.00 82.38 243 LEU A N 1
ATOM 1928 C CA . LEU A 1 243 ? -23.256 2.325 -1.596 1.00 82.38 243 LEU A CA 1
ATOM 1929 C C . LEU A 1 243 ? -23.261 3.788 -2.097 1.00 82.38 243 LEU A C 1
ATOM 1931 O O . LEU A 1 243 ? -22.935 4.044 -3.256 1.00 82.38 243 LEU A O 1
ATOM 1935 N N . PRO A 1 244 ? -23.537 4.789 -1.239 1.00 88.62 244 PRO A N 1
ATOM 1936 C CA . PRO A 1 244 ? -23.369 6.199 -1.589 1.00 88.62 244 PRO A CA 1
ATOM 1937 C C . PRO A 1 244 ? -21.954 6.527 -2.090 1.00 88.62 244 PRO A C 1
ATOM 1939 O O . PRO A 1 244 ? -20.965 6.064 -1.515 1.00 88.62 244 PRO A O 1
ATOM 1942 N N . ASN A 1 245 ? -21.848 7.418 -3.084 1.00 86.19 245 ASN A N 1
ATOM 1943 C CA . ASN A 1 245 ? -20.569 7.826 -3.693 1.00 86.19 245 ASN A CA 1
ATOM 1944 C C . ASN A 1 245 ? -19.504 8.244 -2.668 1.00 86.19 245 ASN A C 1
ATOM 1946 O O . ASN A 1 245 ? -18.345 7.860 -2.794 1.00 86.19 245 ASN A O 1
ATOM 1950 N N . TYR A 1 246 ? -19.899 8.977 -1.625 1.00 87.00 246 TYR A N 1
ATOM 1951 C CA . TYR A 1 246 ? -18.980 9.405 -0.570 1.00 87.00 246 TYR A CA 1
ATOM 1952 C C . TYR A 1 246 ? -18.391 8.224 0.218 1.00 87.00 246 TYR A C 1
ATOM 1954 O O . TYR A 1 246 ? -17.202 8.206 0.528 1.00 87.00 246 TYR A O 1
ATOM 1962 N N . LEU A 1 247 ? -19.204 7.204 0.518 1.00 86.44 247 LEU A N 1
ATOM 1963 C CA . LEU A 1 247 ? -18.716 6.002 1.196 1.00 86.44 247 LEU A CA 1
ATOM 1964 C C . LEU A 1 247 ? -17.807 5.181 0.281 1.00 86.44 247 LEU A C 1
ATOM 1966 O O . LEU A 1 247 ? -16.837 4.606 0.766 1.00 86.44 247 LEU A O 1
ATOM 1970 N N . ARG A 1 248 ? -18.066 5.179 -1.031 1.00 86.94 248 ARG A N 1
ATOM 1971 C CA . ARG A 1 248 ? -17.200 4.522 -2.015 1.00 86.94 248 ARG A CA 1
ATOM 1972 C C . ARG A 1 248 ? -15.820 5.173 -2.054 1.00 86.94 248 ARG A C 1
ATOM 1974 O O . ARG A 1 248 ? -14.822 4.486 -1.860 1.00 86.94 248 ARG A O 1
ATOM 1981 N N . GLN A 1 249 ? -15.768 6.495 -2.200 1.00 87.12 249 GLN A N 1
ATOM 1982 C CA . GLN A 1 249 ? -14.509 7.243 -2.175 1.00 87.12 249 GLN A CA 1
ATOM 1983 C C . GLN A 1 249 ? -13.778 7.057 -0.837 1.00 87.12 249 GLN A C 1
ATOM 1985 O O . GLN A 1 249 ? -12.564 6.852 -0.807 1.00 87.12 249 GLN A O 1
ATOM 1990 N N . TYR A 1 250 ? -14.519 7.042 0.279 1.00 89.00 250 TYR A N 1
ATOM 1991 C CA . TYR A 1 250 ? -13.946 6.758 1.592 1.00 89.00 250 TYR A CA 1
ATOM 1992 C C . TYR A 1 250 ? -13.348 5.346 1.659 1.00 89.00 250 TYR A C 1
ATOM 1994 O O . TYR A 1 250 ? -12.234 5.179 2.145 1.00 89.00 250 TYR A O 1
ATOM 2002 N N . LEU A 1 251 ? -14.005 4.309 1.138 1.00 87.00 251 LEU A N 1
ATOM 2003 C CA . LEU A 1 251 ? -13.427 2.960 1.103 1.00 87.00 251 LEU A CA 1
ATOM 2004 C C . LEU A 1 251 ? -12.185 2.870 0.202 1.00 87.00 251 LEU A C 1
ATOM 2006 O O . LEU A 1 251 ? -11.274 2.108 0.530 1.00 87.00 251 LEU A O 1
ATOM 2010 N N . LEU A 1 252 ? -12.123 3.655 -0.877 1.00 86.88 252 LEU A N 1
ATOM 2011 C CA . LEU A 1 252 ? -11.047 3.641 -1.877 1.00 86.88 252 LEU A CA 1
ATOM 2012 C C . LEU A 1 252 ? -9.893 4.628 -1.614 1.00 86.88 252 LEU A C 1
ATOM 2014 O O . LEU A 1 252 ? -8.946 4.639 -2.389 1.00 86.88 252 LEU A O 1
ATOM 2018 N N . TYR A 1 253 ? -9.927 5.398 -0.519 1.00 86.06 253 TYR A N 1
ATOM 2019 C CA . TYR A 1 253 ? -8.911 6.424 -0.189 1.00 86.06 253 TYR A CA 1
ATOM 2020 C C . TYR A 1 253 ? -8.830 7.585 -1.201 1.00 86.06 253 TYR A C 1
ATOM 2022 O O . TYR A 1 253 ? -7.789 8.227 -1.339 1.00 86.06 253 TYR A O 1
ATOM 2030 N N . GLU A 1 254 ? -9.947 7.890 -1.866 1.00 82.31 254 GLU A N 1
ATOM 2031 C CA . GLU A 1 254 ? -10.070 8.989 -2.840 1.00 82.31 254 GLU A CA 1
ATOM 2032 C C . GLU A 1 254 ? -10.548 10.318 -2.217 1.00 82.31 254 GLU A C 1
ATOM 2034 O O . GLU A 1 254 ? -10.668 11.310 -2.931 1.00 82.31 254 GLU A O 1
ATOM 2039 N N . VAL A 1 255 ? -10.839 10.328 -0.907 1.00 68.94 255 VAL A N 1
ATOM 2040 C CA . VAL A 1 255 ? -11.257 11.509 -0.116 1.00 68.94 255 VAL A CA 1
ATOM 2041 C C . VAL A 1 255 ? -10.087 12.068 0.680 1.00 68.94 255 VAL A C 1
ATOM 2043 O O . VAL A 1 255 ? -9.240 11.251 1.127 1.00 68.94 255 VAL A O 1
#

=== Feature glossary ===
Each block in this record encodes a different view of the same protein. In brief:

Predicted aligned error. PAE(i, j) answers: if I align the predicted and true structures on residue i, how far off (in Å) do I expect residue j to be? A block-diagonal PAE matrix with low values on the blocks and high values off-diagonal is the signature of a multi-domain protein with confidently predicted domains but uncertain inter-domain orientation.

Contact-map, Ramachandran, and PAE plots. Plot images: a contact map (which residues are close in 3D, as an N×N binary image), a Ramachandran scatter (backbone torsion angles, revealing secondary-structure composition at a glance), and — for AlphaFold structures — a PAE heatmap (pairwise prediction confidence).

Backbone torsions (φ/ψ). φ (phi) and ψ (psi) are the two rotatable backbone dihedrals per residue: φ is the C(i-1)–N–Cα–C torsion, ψ is the N–Cα–C–N(i+1) torsion, both in degrees on (−180°, 180°]. α-helical residues cluster near (−60°, −45°); β-strand residues near (−120°, +130°). A Ramachandran plot is simply a scatter of (φ, ψ) for every residue.

Foldseek 3Di. A 3Di character summarizes, for each residue, the relative orientation of the Cα frame of its nearest spatial neighbor. Because it encodes fold topology rather than chemistry, 3Di alignments detect remote structural similarity that sequence alignment misses.

Radius of gyration, Cα contacts, bounding box. Three whole-structure scalars: the radius of gyration (RMS distance of Cα from centroid, in Å), the count of Cα–Cα contacts (pairs closer than 8 Å and separated by more than four residues in sequence — i.e. tertiary, not local, contacts), and the bounding-box dimensions. Together they distinguish compact globular folds from extended fibres or disordered c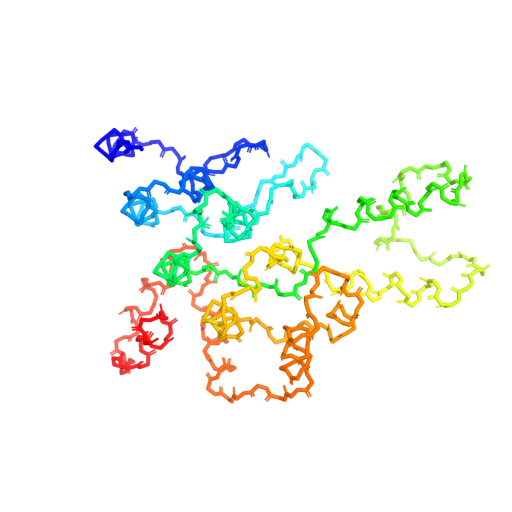hains.

Sequence. Sequence gives the chain of amino acids in standard one-letter code (A=alanine, C=cysteine, …, Y=tyrosine), read N→C. It is the only feature that is directly encoded by the gene; all structural features are derived from the folded form of this sequence.

mmCIF coordinates. Atomic coordinates in PDBx/mmCIF format — the same representation the Protein Data Bank distributes. Each line of the _atom_site loop places one backbone atom in Cartesian space (units: ångströms, origin: arbitrary).

Secondary structure (3-state, P-SEA). Three-state secondary structure (P-SEA) collapses the eight DSSP classes into helix (a), strand (b), and coil (c). P-SEA assigns these from Cα geometry alone — distances and angles — without requiring backbone oxygens, so it works on any Cα trace.

InterPro / GO / CATH / organism. Functional annotations link the protein to curated databases. InterPro entries identify conserved domains and families by matching the sequence against member-database signatures (Pfam, PROSITE, CDD, …). Gene Ontology (GO) terms describe molecular function, biological process, and cellular component in a controlled vocabulary. CATH places the structure in a hierarchical fold classification (Class/Architecture/Topology/Homologous-superfamily). The organism is the source species.

B-factor. B-factor (Debye–Waller factor) reflects atomic displacement in the crystal lattice. It is an experimental observable (units Å²), not a prediction; low values mean the atom is pinned down, high values mean it moves or is heterogeneous across the crystal.

Rendered structure images. Structure images are PyMOL renders from six orthogonal camera directions. Cartoon representation draws helices as coils and strands as arrows; sticks shows the backbone as bonds; surface shows the solvent-excluded envelope. Rainbow coloring maps sequence position to hue (blue→red, N→C); chain coloring assigns a distinct color per polypeptide.

Solvent-accessible surface area. Solvent-accessible surface area (SASA) is the area in Å² traced out by the centre of a 1.4 Å probe sphere (a water molecule) rolled over the protein's van der Waals surface (Shrake–Rupley / Lee–Richards construction). Buried residues have near-zero SASA; fully exposed residues can exceed 200 Å². The total SASA scales roughly with the number of surface residues.

Secondary structure (8-state, DSSP). The SS8 string is DSSP's per-residue secondary-structure call. α-helix (H) means an i→i+4 H-bond ladder; β-strand (E) means the residue participates in a β-sheet; 3₁₀ (G) and π (I) are tighter and wider helices; T/S are turns/bends; '-' is loop.

pLDDT. For AlphaFold models, the B-factor field carries pLDDT — the model's own estimate of local accuracy on a 0–100 scale. Regions with pLDDT<50 should be treated as essentially unmodeled; they often correspond to intrinsically disordered segments.

Nearest PDB structures. Nearest PDB neighbors are the top structural matches found by Foldseek when searching this structure against the entire Protein Data Bank. Each hit reports a TM-score (0 to 1; >0.5 almost always implies the same fold) and an E-value. These are *structural* homologs — they may share no detectable sequence similarity.